Protein AF-A0A833G3A1-F1 (afdb_monomer_lite)

Foldseek 3Di:
DDDDDDDDDDDDDDDDDDDDDDDDDDDPDPPPPPPVPPAAEAEEQEFAQAQVQDPRVQGHDPRVVVLVVVLCCQPPPDPDHHDNVRHAYADPPDDGPYHQALVVVLVVLVVLLVPDAANYHYYYHHHHDKDWAQDPDQVPPPVRIWIWGDGSHWHDDDDSVPDTPRTHTPVNVVVSVVSNVVNCNNCVVVVHRPVVVVVVVVVVVVVVVVVVPPDDD

Secondary structure (DSSP, 8-state):
--------------------------------------PPEEEEEEE----TTS-GGG--SSHHHHHHHHHHHHHHT-SSPPPGGGEEEEESSSS-SS---HHHHHHHHHHHHHH--TT-EEEEEEES-EEEEE-SSTTS-TTSEEEEE--TTPPP---GGG--TT-EEHHHHHHHHHHHHS-HHHHHHTT--HHHHHHHHHHHHHHHHHHHT----

Sequence (217 aa):
MHHHITRRGLLVGTAALGAGSLGLGVLPGFAQSGAASDRTNHALLVAVTAYPNLPPKASLVGPNNDAALVREFLLNNAPVRFEPENVSVLADGIDSNGAPTRGSIRSALDGLAGKVKAGDFVYLQFSGHGTQQPAIDPSIEPDGLDEVFLPSDTGMWQDRSKGIPNALVDKEIRDHLQAIRDNPRRMRALGFHVAAHRVAAYAISGVIAGLGGVLLV

Structure (mmCIF, N/CA/C/O backbone):
data_AF-A0A833G3A1-F1
#
_entry.id   AF-A0A833G3A1-F1
#
loop_
_atom_site.group_PDB
_atom_site.id
_atom_site.type_symbol
_atom_site.label_atom_id
_atom_site.label_alt_id
_atom_site.label_comp_id
_atom_site.label_asym_id
_atom_site.label_entity_id
_atom_site.label_seq_id
_atom_site.pdbx_PDB_ins_code
_atom_site.Cartn_x
_atom_site.Cartn_y
_atom_site.Cartn_z
_atom_site.occupancy
_atom_site.B_iso_or_equiv
_atom_site.auth_seq_id
_atom_site.auth_comp_id
_atom_site.auth_asym_id
_atom_site.auth_atom_id
_atom_site.pdbx_PDB_model_num
ATOM 1 N N . MET A 1 1 ? -13.947 36.948 29.647 1.00 40.94 1 MET A N 1
ATOM 2 C CA . MET A 1 1 ? -15.314 36.551 29.250 1.00 40.94 1 MET A CA 1
ATOM 3 C C . MET A 1 1 ? -15.242 35.138 28.687 1.00 40.94 1 MET A C 1
ATOM 5 O O . MET A 1 1 ? -14.769 34.965 27.576 1.00 40.94 1 MET A O 1
ATOM 9 N N . HIS A 1 2 ? -15.574 34.134 29.501 1.00 37.75 2 HIS A N 1
ATOM 10 C CA . HIS A 1 2 ? -15.555 32.715 29.127 1.00 37.75 2 HIS A CA 1
ATOM 11 C C . HIS A 1 2 ? -16.996 32.273 28.852 1.00 37.75 2 HIS A C 1
ATOM 13 O O . HIS A 1 2 ? -17.815 32.280 29.768 1.00 37.75 2 HIS A O 1
ATOM 19 N N . HIS A 1 3 ? -17.311 31.903 27.610 1.00 40.94 3 HIS A N 1
ATOM 20 C CA . HIS A 1 3 ? -18.598 31.298 27.270 1.00 40.94 3 HIS A CA 1
ATOM 21 C C . HIS A 1 3 ? -18.447 29.778 27.204 1.00 40.94 3 HIS A C 1
ATOM 23 O O . HIS A 1 3 ? -17.913 29.235 26.241 1.00 40.94 3 HIS A O 1
ATOM 29 N N . HIS A 1 4 ? -18.945 29.090 28.231 1.00 41.44 4 HIS A N 1
ATOM 30 C CA . HIS A 1 4 ? -19.240 27.663 28.153 1.00 41.44 4 HIS A CA 1
ATOM 31 C C . HIS A 1 4 ? -20.560 27.475 27.398 1.00 41.44 4 HIS A C 1
ATOM 33 O O . HIS A 1 4 ? -21.610 27.928 27.852 1.00 41.44 4 HIS A O 1
ATOM 39 N N . ILE A 1 5 ? -20.511 26.813 26.240 1.00 47.25 5 ILE A N 1
ATOM 40 C CA . ILE A 1 5 ? -21.701 26.399 25.488 1.00 47.25 5 ILE A CA 1
ATOM 41 C C . ILE A 1 5 ? -22.004 24.944 25.855 1.00 47.25 5 ILE A C 1
ATOM 43 O O . ILE A 1 5 ? -21.348 24.019 25.383 1.00 47.25 5 ILE A O 1
ATOM 47 N N . THR A 1 6 ? -23.016 24.739 26.694 1.00 48.44 6 THR A N 1
ATOM 48 C CA . THR A 1 6 ? -23.539 23.412 27.045 1.00 48.44 6 THR A CA 1
ATOM 49 C C . THR A 1 6 ? -24.615 23.019 26.032 1.00 48.44 6 THR A C 1
ATOM 51 O O . THR A 1 6 ? -25.692 23.612 26.016 1.00 48.44 6 THR A O 1
ATOM 54 N N . ARG A 1 7 ? -24.367 22.014 25.182 1.00 44.28 7 ARG A N 1
ATOM 55 C CA . ARG A 1 7 ? -25.416 21.442 24.318 1.00 44.28 7 ARG A CA 1
ATOM 56 C C . ARG A 1 7 ? -26.219 20.398 25.100 1.00 44.28 7 ARG A C 1
ATOM 58 O O . ARG A 1 7 ? -25.703 19.331 25.414 1.00 44.28 7 ARG A O 1
ATOM 65 N N . ARG A 1 8 ? -27.490 20.693 25.388 1.00 49.28 8 ARG A N 1
ATOM 66 C CA . ARG A 1 8 ? -28.506 19.707 25.797 1.00 49.28 8 ARG A CA 1
ATOM 67 C C . ARG A 1 8 ? -29.402 19.418 24.593 1.00 49.28 8 ARG A C 1
ATOM 69 O O . ARG A 1 8 ? -30.123 20.304 24.151 1.00 49.28 8 ARG A O 1
ATOM 76 N N . GLY A 1 9 ? -29.340 18.200 24.062 1.00 35.78 9 GLY A N 1
ATOM 77 C CA . GLY A 1 9 ? -30.310 17.699 23.089 1.00 35.78 9 GLY A CA 1
ATOM 78 C C . GLY A 1 9 ? -31.408 16.927 23.814 1.00 35.78 9 GLY A C 1
ATOM 79 O O . GLY A 1 9 ? -31.130 15.886 24.400 1.00 35.78 9 GLY A O 1
ATOM 80 N N . LEU A 1 10 ? -32.632 17.453 23.799 1.00 36.97 10 LEU A N 1
ATOM 81 C CA . LEU A 1 10 ? -33.852 16.750 24.195 1.00 36.97 10 LEU A CA 1
ATOM 82 C C . LEU A 1 10 ? -34.438 16.099 22.936 1.00 36.97 10 LEU A C 1
ATOM 84 O O . LEU A 1 10 ? -34.728 16.802 21.971 1.00 36.97 10 LEU A O 1
ATOM 88 N N . LEU A 1 11 ? -34.614 14.780 22.946 1.00 30.30 11 LEU A N 1
ATOM 89 C CA . LEU A 1 11 ? -35.293 14.039 21.883 1.00 30.30 11 LEU A CA 1
ATOM 90 C C . LEU A 1 11 ? -36.619 13.521 22.448 1.00 30.30 11 LEU A C 1
ATOM 92 O O . LEU A 1 11 ? -36.641 12.616 23.278 1.00 30.30 11 LEU A O 1
ATOM 96 N N . VAL A 1 12 ? -37.721 14.146 22.029 1.00 39.34 12 VAL A N 1
ATOM 97 C CA . VAL A 1 12 ? -39.087 13.671 22.274 1.00 39.34 12 VAL A CA 1
ATOM 98 C C . VAL A 1 12 ? -39.501 12.873 21.044 1.00 39.34 12 VAL A C 1
ATOM 100 O O . VAL A 1 12 ? -39.663 13.440 19.967 1.00 39.34 12 VAL A O 1
ATOM 103 N N . GLY A 1 13 ? -39.639 11.558 21.197 1.00 34.75 13 GLY A N 1
ATOM 104 C CA . GLY A 1 13 ? -40.232 10.680 20.193 1.00 34.75 13 GLY A CA 1
ATOM 105 C C . GLY A 1 13 ? -41.554 10.136 20.717 1.00 34.75 13 GLY A C 1
ATOM 106 O O . GLY A 1 13 ? -41.565 9.309 21.625 1.00 34.75 13 GLY A O 1
ATOM 107 N N . THR A 1 14 ? -42.669 10.612 20.173 1.00 41.28 14 THR A N 1
ATOM 108 C CA . THR A 1 14 ? -44.000 10.045 20.400 1.00 41.28 14 THR A CA 1
ATOM 109 C C . THR A 1 14 ? -44.157 8.773 19.568 1.00 41.28 14 THR A C 1
ATOM 111 O O . THR A 1 14 ? -44.206 8.829 18.343 1.00 41.28 14 THR A O 1
ATOM 114 N N . ALA A 1 15 ? -44.257 7.617 20.225 1.00 36.75 15 ALA A N 1
ATOM 115 C CA . ALA A 1 15 ? -44.707 6.385 19.583 1.00 36.75 15 ALA A CA 1
ATOM 116 C C . ALA A 1 15 ? -46.222 6.244 19.787 1.00 36.75 15 ALA A C 1
ATOM 118 O O . ALA A 1 15 ? -46.709 6.184 20.917 1.00 36.75 15 ALA A O 1
ATOM 119 N N . ALA A 1 16 ? -46.965 6.233 18.682 1.00 34.28 16 ALA A N 1
ATOM 120 C CA . ALA A 1 16 ? -48.397 5.980 18.663 1.00 34.28 16 ALA A CA 1
ATOM 121 C C . ALA A 1 16 ? -48.685 4.535 19.111 1.00 34.28 16 ALA A C 1
ATOM 123 O O . ALA A 1 16 ? -48.159 3.582 18.537 1.00 34.28 16 ALA A O 1
ATOM 124 N N . LEU A 1 17 ? -49.524 4.376 20.136 1.00 37.66 17 LEU A N 1
ATOM 125 C CA . LEU A 1 17 ? -50.032 3.085 20.594 1.00 37.66 17 LEU A CA 1
ATOM 126 C C . LEU A 1 17 ? -51.173 2.632 19.671 1.00 37.66 17 LEU A C 1
ATOM 128 O O . LEU A 1 17 ? -52.284 3.153 19.747 1.00 37.66 17 LEU A O 1
ATOM 132 N N . GLY A 1 18 ? -50.898 1.655 18.808 1.00 35.34 18 GLY A N 1
ATOM 133 C CA . GLY A 1 18 ? -51.927 0.852 18.148 1.00 35.34 18 GLY A CA 1
ATOM 134 C C . GLY A 1 18 ? -52.387 -0.265 19.084 1.00 35.34 18 GLY A C 1
ATOM 135 O O . GLY A 1 18 ? -51.599 -1.132 19.452 1.00 35.34 18 GLY A O 1
ATOM 136 N N . ALA A 1 19 ? -53.652 -0.223 19.497 1.00 44.34 19 ALA A N 1
ATOM 137 C CA . ALA A 1 19 ? -54.293 -1.255 20.304 1.00 44.34 19 ALA A CA 1
ATOM 138 C C . ALA A 1 19 ? -54.614 -2.499 19.453 1.00 44.34 19 ALA A C 1
ATOM 140 O O . ALA A 1 19 ? -55.204 -2.375 18.382 1.00 44.34 19 ALA A O 1
ATOM 141 N N . GLY A 1 20 ? -54.270 -3.694 19.947 1.00 33.94 20 GLY A N 1
ATOM 142 C CA . GLY A 1 20 ? -54.604 -4.958 19.283 1.00 33.94 20 GLY A CA 1
ATOM 143 C C . GLY A 1 20 ? -54.114 -6.209 20.021 1.00 33.94 20 GLY A C 1
ATOM 144 O O . GLY A 1 20 ? -53.071 -6.750 19.689 1.00 33.94 20 GLY A O 1
ATOM 145 N N . SER A 1 21 ? -54.895 -6.643 21.017 1.00 36.12 21 SER A N 1
ATOM 146 C CA . SER A 1 21 ? -55.073 -8.024 21.524 1.00 36.1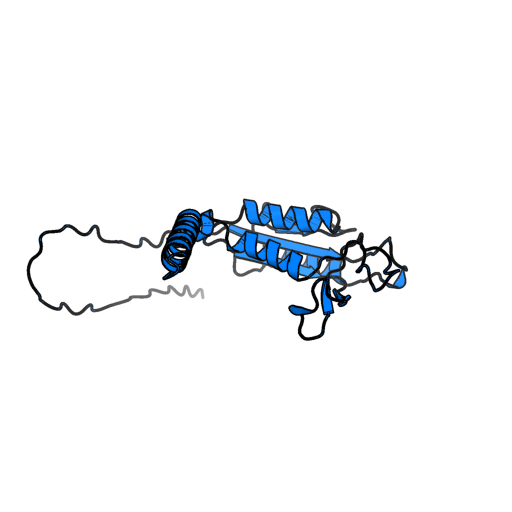2 21 SER A CA 1
ATOM 147 C C . SER A 1 21 ? -53.864 -8.924 21.875 1.00 36.12 21 SER A C 1
ATOM 149 O O . SER A 1 21 ? -53.266 -9.568 21.023 1.00 36.12 21 SER A O 1
ATOM 151 N N . LEU A 1 22 ? -53.662 -9.073 23.194 1.00 41.47 22 LEU A N 1
ATOM 152 C CA . LEU A 1 22 ? -53.513 -10.319 23.976 1.00 41.47 22 LEU A CA 1
ATOM 153 C C . LEU A 1 22 ? -52.708 -11.493 23.373 1.00 41.47 22 LEU A C 1
ATOM 155 O O . LEU A 1 22 ? -53.263 -12.426 22.801 1.00 41.47 22 LEU A O 1
ATOM 159 N N . GLY A 1 23 ? -51.414 -11.521 23.696 1.00 35.12 23 GLY A N 1
ATOM 160 C CA . GLY A 1 23 ? -50.587 -12.726 23.732 1.00 35.12 23 GLY A CA 1
ATOM 161 C C . GLY A 1 23 ? -49.514 -12.571 24.809 1.00 35.12 23 GLY A C 1
ATOM 162 O O . GLY A 1 23 ? -48.623 -11.737 24.680 1.00 35.12 23 GLY A O 1
ATOM 163 N N . LEU A 1 24 ? -49.632 -13.328 25.904 1.00 44.84 24 LEU A N 1
ATOM 164 C CA . LEU A 1 24 ? -48.653 -13.383 26.991 1.00 44.84 24 LEU A CA 1
ATOM 165 C C . LEU A 1 24 ? -47.336 -13.974 26.455 1.00 44.84 24 LEU A C 1
ATOM 167 O O . LEU A 1 24 ? -47.196 -15.184 26.307 1.00 44.84 24 LEU A O 1
ATOM 171 N N . GLY A 1 25 ? -46.368 -13.114 26.167 1.00 35.03 25 GLY A N 1
ATOM 172 C CA . GLY A 1 25 ? -44.999 -13.493 25.849 1.00 35.03 25 GLY A CA 1
ATOM 173 C C . GLY A 1 25 ? -44.098 -12.320 26.186 1.00 35.03 25 GLY A C 1
ATOM 174 O O . GLY A 1 25 ? -44.113 -11.306 25.497 1.00 35.03 25 GLY A O 1
ATOM 175 N N . VAL A 1 26 ? -43.364 -12.429 27.290 1.00 40.19 26 VAL A N 1
ATOM 176 C CA . VAL A 1 26 ? -42.358 -11.450 27.707 1.00 40.19 26 VAL A CA 1
ATOM 177 C C . VAL A 1 26 ? -41.295 -11.380 26.611 1.00 40.19 26 VAL A C 1
ATOM 179 O O . VAL A 1 26 ? -40.415 -12.232 26.537 1.00 40.19 26 VAL A O 1
ATOM 182 N N . LEU A 1 27 ? -41.392 -10.384 25.731 1.00 38.34 27 LEU A N 1
ATOM 183 C CA . LEU A 1 27 ? -40.290 -10.003 24.858 1.00 38.34 27 LEU A CA 1
ATOM 184 C C . LEU A 1 27 ? -39.284 -9.250 25.738 1.00 38.34 27 LEU A C 1
ATOM 186 O O . LEU A 1 27 ? -39.641 -8.193 26.268 1.00 38.34 27 LEU A O 1
ATOM 190 N N . PRO A 1 28 ? -38.053 -9.754 25.945 1.00 42.09 28 PRO A N 1
ATOM 191 C CA . PRO A 1 28 ? -37.031 -8.947 26.584 1.00 42.09 28 PRO A CA 1
ATOM 192 C C . PRO A 1 28 ? -36.804 -7.734 25.684 1.00 42.09 28 PRO A C 1
ATOM 194 O O . PRO A 1 28 ? -36.484 -7.865 24.501 1.00 42.09 28 PRO A O 1
ATOM 197 N N . GLY A 1 29 ? -37.045 -6.547 26.236 1.00 36.47 29 GLY A N 1
ATOM 198 C CA . GLY A 1 29 ? -36.779 -5.297 25.550 1.00 36.47 29 GLY A CA 1
ATOM 199 C C . GLY A 1 29 ? -35.326 -5.279 25.100 1.00 36.47 29 GLY A C 1
ATOM 200 O O . GLY A 1 29 ? -34.415 -5.339 25.926 1.00 36.47 29 GLY A O 1
ATOM 201 N N . PHE A 1 30 ? -35.109 -5.169 23.791 1.00 42.53 30 PHE A N 1
ATOM 202 C CA . PHE A 1 30 ? -33.833 -4.730 23.246 1.00 42.53 30 PHE A CA 1
ATOM 203 C C . PHE A 1 30 ? -33.660 -3.256 23.615 1.00 42.53 30 PHE A C 1
ATOM 205 O O . PHE A 1 30 ? -33.845 -2.354 22.801 1.00 42.53 30 PHE A O 1
ATOM 212 N N . ALA A 1 31 ? -33.314 -3.006 24.875 1.00 40.66 31 ALA A N 1
ATOM 213 C CA . ALA A 1 31 ? -32.567 -1.821 25.221 1.00 40.66 31 ALA A CA 1
ATOM 214 C C . ALA A 1 31 ? -31.235 -1.946 24.474 1.00 40.66 31 ALA A C 1
ATOM 216 O O . ALA A 1 31 ? -30.313 -2.612 24.938 1.00 40.66 31 ALA A O 1
ATOM 217 N N . GLN A 1 32 ? -31.143 -1.345 23.284 1.00 42.69 32 GLN A N 1
ATOM 218 C CA . GLN A 1 32 ? -29.850 -0.952 22.739 1.00 42.69 32 GLN A CA 1
ATOM 219 C C . GLN A 1 32 ? -29.318 0.132 23.670 1.00 42.69 32 GLN A C 1
ATOM 221 O O . GLN A 1 32 ? -29.497 1.330 23.459 1.00 42.69 32 GLN A O 1
ATOM 226 N N . SER A 1 33 ? -28.693 -0.310 24.757 1.00 41.25 33 SER A N 1
ATOM 227 C CA . SER A 1 33 ? -27.652 0.465 25.391 1.00 41.25 33 SER A CA 1
ATOM 228 C C . SER A 1 33 ? -26.658 0.794 24.282 1.00 41.25 33 SER A C 1
ATOM 230 O O . SER A 1 33 ? -26.033 -0.092 23.701 1.00 41.25 33 SER A O 1
ATOM 232 N N . GLY A 1 34 ? -26.562 2.077 23.936 1.00 44.22 34 GLY A N 1
ATOM 233 C CA . GLY A 1 34 ? -25.447 2.606 23.168 1.00 44.22 34 GLY A CA 1
ATOM 234 C C . GLY A 1 34 ? -24.185 2.420 23.996 1.00 44.22 34 GLY A C 1
ATOM 235 O O . GLY A 1 34 ? -23.719 3.354 24.642 1.00 44.22 34 GLY A O 1
ATOM 236 N N . ALA A 1 35 ? -23.670 1.192 24.034 1.00 42.34 35 ALA A N 1
ATOM 237 C CA . ALA A 1 35 ? -22.308 0.940 24.434 1.00 42.34 35 ALA A CA 1
ATOM 238 C C . ALA A 1 35 ? -21.463 1.775 23.478 1.00 42.34 35 ALA A C 1
ATOM 240 O O . ALA A 1 35 ? -21.554 1.612 22.259 1.00 42.34 35 ALA A O 1
ATOM 241 N N . ALA A 1 36 ? -20.703 2.722 24.024 1.00 48.28 36 ALA A N 1
ATOM 242 C CA . ALA A 1 36 ? -19.619 3.330 23.283 1.00 48.28 36 ALA A CA 1
ATOM 243 C C . ALA A 1 36 ? -18.793 2.168 22.723 1.00 48.28 36 ALA A C 1
ATOM 245 O O . ALA A 1 36 ? -18.197 1.408 23.482 1.00 48.28 36 ALA A O 1
ATOM 246 N N . SER A 1 37 ? -18.891 1.959 21.409 1.00 56.41 37 SER A N 1
ATOM 247 C CA . SER A 1 37 ? -18.155 0.915 20.714 1.00 56.41 37 SER A CA 1
ATOM 248 C C . SER A 1 37 ? -16.690 1.095 21.079 1.00 56.41 37 SER A C 1
ATOM 250 O O . SER A 1 37 ? -16.144 2.169 20.822 1.00 56.41 37 SER A O 1
ATOM 252 N N . ASP A 1 38 ? -16.076 0.063 21.658 1.00 70.81 38 ASP A N 1
ATOM 253 C CA . ASP A 1 38 ? -14.630 -0.056 21.865 1.00 70.81 38 ASP A CA 1
ATOM 254 C C . ASP A 1 38 ? -13.955 -0.231 20.493 1.00 70.81 38 ASP A C 1
ATOM 256 O O . ASP A 1 38 ? -13.480 -1.296 20.110 1.00 70.81 38 ASP A O 1
ATOM 260 N N . ARG A 1 39 ? -14.101 0.809 19.669 1.00 84.06 39 ARG A N 1
ATOM 261 C CA . ARG A 1 39 ? -13.661 0.900 18.284 1.00 84.06 39 ARG A CA 1
ATOM 262 C C . ARG A 1 39 ? -12.161 1.122 18.315 1.00 84.06 39 ARG A C 1
ATOM 264 O O . ARG A 1 39 ? -11.703 2.172 18.765 1.00 84.06 39 ARG A O 1
ATOM 271 N N . THR A 1 40 ? -11.416 0.169 17.775 1.00 93.56 40 THR A N 1
ATOM 272 C CA . THR A 1 40 ? -9.989 0.339 17.525 1.00 93.56 40 THR A CA 1
ATOM 273 C C . THR A 1 40 ? -9.802 0.879 16.111 1.00 93.56 40 THR A C 1
ATOM 275 O O . THR A 1 40 ? -10.421 0.404 15.158 1.00 93.56 40 THR A O 1
ATOM 278 N N . ASN A 1 41 ? -8.975 1.913 15.962 1.00 95.88 41 ASN A N 1
ATOM 279 C CA . ASN A 1 41 ? -8.635 2.463 14.653 1.00 95.88 41 ASN A CA 1
ATOM 280 C C . ASN A 1 41 ? -7.227 1.980 14.282 1.00 95.88 41 ASN A C 1
ATOM 282 O O . ASN A 1 41 ? -6.275 2.219 15.023 1.00 95.88 41 ASN A O 1
ATOM 286 N N . HIS A 1 42 ? -7.111 1.286 13.154 1.00 97.31 42 HIS A N 1
ATOM 287 C CA . HIS A 1 42 ? -5.870 0.718 12.635 1.00 97.31 42 HIS A CA 1
ATOM 288 C C . HIS A 1 42 ? -5.447 1.432 11.359 1.00 97.31 42 HIS A C 1
ATOM 290 O O . HIS A 1 42 ? -6.293 1.783 10.536 1.00 97.31 42 HIS A O 1
ATOM 296 N N . ALA A 1 43 ? -4.145 1.597 11.154 1.00 98.25 43 ALA A N 1
ATOM 297 C CA . ALA A 1 43 ? -3.609 2.112 9.908 1.00 98.25 43 ALA A CA 1
ATOM 298 C C . ALA A 1 43 ? -2.424 1.286 9.405 1.00 98.25 43 ALA A C 1
ATOM 300 O O . ALA A 1 43 ? -1.591 0.835 10.191 1.00 98.25 43 ALA A O 1
ATOM 301 N N . LEU A 1 44 ? -2.343 1.126 8.086 1.00 98.69 44 LEU A N 1
ATOM 302 C CA . LEU A 1 44 ? -1.157 0.641 7.385 1.00 98.69 44 LEU A CA 1
ATOM 303 C C . LEU A 1 44 ? -0.778 1.661 6.313 1.00 98.69 44 LEU A C 1
ATOM 305 O O . LEU A 1 44 ? -1.554 1.913 5.391 1.00 98.69 44 LEU A O 1
ATOM 309 N N . LEU A 1 45 ? 0.410 2.241 6.451 1.00 98.81 45 LEU A N 1
ATOM 310 C CA . LEU A 1 45 ? 0.983 3.190 5.505 1.00 98.81 45 LEU A CA 1
ATOM 311 C C . LEU A 1 45 ? 2.150 2.508 4.793 1.00 98.81 45 LEU A C 1
ATOM 313 O O . LEU A 1 45 ? 3.088 2.054 5.440 1.00 98.81 45 LEU A O 1
ATOM 317 N N . VAL A 1 46 ? 2.097 2.420 3.472 1.00 98.81 46 VAL A N 1
ATOM 318 C CA . VAL A 1 46 ? 3.145 1.825 2.640 1.00 98.81 46 VAL A CA 1
ATOM 319 C C . VAL A 1 46 ? 3.750 2.929 1.787 1.00 98.81 46 VAL A C 1
ATOM 321 O O . VAL A 1 46 ? 3.039 3.549 1.000 1.00 98.81 46 VAL A O 1
ATOM 324 N N . ALA A 1 47 ? 5.050 3.171 1.934 1.00 98.75 47 ALA A N 1
ATOM 325 C CA . ALA A 1 47 ? 5.791 4.167 1.172 1.00 98.75 47 ALA A CA 1
ATOM 326 C C . ALA A 1 47 ? 7.001 3.535 0.483 1.00 98.75 47 ALA A C 1
ATOM 328 O O . ALA A 1 47 ? 7.951 3.107 1.135 1.00 98.75 47 ALA A O 1
ATOM 329 N N . VAL A 1 48 ? 6.980 3.506 -0.850 1.00 98.75 48 VAL A N 1
ATOM 330 C CA . VAL A 1 48 ? 8.047 2.932 -1.677 1.00 98.75 48 VAL A CA 1
ATOM 331 C C . VAL A 1 48 ? 8.790 4.044 -2.413 1.00 98.75 48 VAL A C 1
ATOM 333 O O . VAL A 1 48 ? 8.384 4.496 -3.486 1.00 98.75 48 VAL A O 1
ATOM 336 N N . THR A 1 49 ? 9.901 4.483 -1.824 1.00 98.31 49 THR A N 1
ATOM 337 C CA . THR A 1 49 ? 10.745 5.563 -2.362 1.00 98.31 49 THR A CA 1
ATOM 338 C C . THR A 1 49 ? 11.831 5.031 -3.302 1.00 98.31 49 THR A C 1
ATOM 340 O O . THR A 1 49 ? 12.057 5.601 -4.367 1.00 98.31 49 THR A O 1
ATOM 343 N N . ALA A 1 50 ? 12.490 3.927 -2.943 1.00 97.62 50 ALA A N 1
ATOM 344 C CA . ALA A 1 50 ? 13.598 3.356 -3.705 1.00 97.62 50 ALA A CA 1
ATOM 345 C C . ALA A 1 50 ? 13.248 1.977 -4.279 1.00 97.62 50 ALA A C 1
ATOM 347 O O . ALA A 1 50 ? 12.562 1.182 -3.639 1.00 97.62 50 ALA A O 1
ATOM 348 N N . TYR A 1 51 ? 13.779 1.695 -5.471 1.00 98.00 51 TYR A N 1
ATOM 349 C CA . TYR A 1 51 ? 13.584 0.435 -6.192 1.00 98.00 51 TYR A CA 1
ATOM 350 C C . TYR A 1 51 ? 14.951 -0.162 -6.553 1.00 98.00 51 TYR A C 1
ATOM 352 O O . TYR A 1 51 ? 15.419 0.028 -7.676 1.00 98.00 51 TYR A O 1
ATOM 360 N N . PRO A 1 52 ? 15.636 -0.843 -5.615 1.00 96.81 52 PRO A N 1
ATOM 361 C CA . PRO A 1 52 ? 17.011 -1.320 -5.805 1.00 96.81 52 PRO A CA 1
ATOM 362 C C . PRO A 1 52 ? 17.194 -2.269 -6.998 1.00 96.81 52 PRO A C 1
ATOM 364 O O . PRO A 1 52 ? 18.283 -2.341 -7.561 1.00 96.81 52 PRO A O 1
ATOM 367 N N . ASN A 1 53 ? 16.137 -2.976 -7.403 1.00 97.12 53 ASN A N 1
ATOM 368 C CA . ASN A 1 53 ? 16.157 -3.911 -8.530 1.00 97.12 53 ASN A CA 1
ATOM 369 C C . ASN A 1 53 ? 15.837 -3.247 -9.883 1.00 97.12 53 ASN A C 1
ATOM 371 O O . ASN A 1 53 ? 15.829 -3.930 -10.908 1.00 97.12 53 ASN A O 1
ATOM 375 N N . LEU A 1 54 ? 15.550 -1.942 -9.900 1.00 96.44 54 LEU A N 1
ATOM 376 C CA . LEU A 1 54 ? 15.212 -1.160 -11.089 1.00 96.44 54 LEU A CA 1
ATOM 377 C C . LEU A 1 54 ? 16.288 -0.083 -11.348 1.00 96.44 54 LEU A C 1
ATOM 379 O O . LEU A 1 54 ? 17.090 0.227 -10.466 1.00 96.44 54 LEU A O 1
ATOM 383 N N . PRO A 1 55 ? 16.337 0.522 -12.552 1.00 96.12 55 PRO A N 1
ATOM 384 C CA . PRO A 1 55 ? 17.242 1.627 -12.832 1.00 96.12 55 PRO A CA 1
ATOM 385 C C . PRO A 1 55 ? 17.083 2.761 -11.808 1.00 96.12 55 PRO A C 1
ATOM 387 O O . PRO A 1 55 ? 15.947 3.088 -11.468 1.00 96.12 55 PRO A O 1
ATOM 390 N N . PRO A 1 56 ? 18.165 3.456 -11.404 1.00 94.38 56 PRO A N 1
ATOM 391 C CA . PRO A 1 56 ? 18.108 4.489 -10.359 1.00 94.38 56 PRO A CA 1
ATOM 392 C C . PRO A 1 56 ? 17.070 5.597 -10.593 1.00 94.38 56 PRO A C 1
ATOM 394 O O . PRO A 1 56 ? 16.533 6.161 -9.646 1.00 94.38 56 PRO A O 1
ATOM 397 N N . LYS A 1 57 ? 16.744 5.880 -11.861 1.00 96.38 57 LYS A N 1
ATOM 398 C CA . LYS A 1 57 ? 15.699 6.835 -12.265 1.00 96.38 57 LYS A CA 1
ATOM 399 C C . LYS A 1 57 ? 14.270 6.427 -11.876 1.00 96.38 57 LYS A C 1
ATOM 401 O O . LYS A 1 57 ? 13.365 7.235 -12.031 1.00 96.38 57 LYS A O 1
ATOM 406 N N . ALA A 1 58 ? 14.053 5.179 -11.461 1.00 96.00 58 ALA A N 1
ATOM 407 C CA . ALA A 1 58 ? 12.759 4.699 -10.992 1.00 96.00 58 ALA A CA 1
ATOM 408 C C . ALA A 1 58 ? 12.446 5.181 -9.567 1.00 96.00 58 ALA A C 1
ATOM 410 O O . ALA A 1 58 ? 11.282 5.181 -9.180 1.00 96.00 58 ALA A O 1
ATOM 411 N N . SER A 1 59 ? 13.448 5.602 -8.791 1.00 97.12 59 SER A N 1
ATOM 412 C CA . SER A 1 59 ? 13.234 6.117 -7.438 1.00 97.12 59 SER A CA 1
ATOM 413 C C . SER A 1 59 ? 12.383 7.389 -7.434 1.00 97.12 59 SER A C 1
ATOM 415 O O . SER A 1 59 ? 12.475 8.235 -8.324 1.00 97.12 59 SER A O 1
ATOM 417 N N . LEU A 1 60 ? 11.566 7.522 -6.396 1.00 97.50 60 LEU A N 1
ATOM 418 C CA . LEU A 1 60 ? 10.700 8.665 -6.133 1.00 97.50 60 LEU A CA 1
ATOM 419 C C . LEU A 1 60 ? 11.266 9.499 -4.979 1.00 97.50 60 LEU A C 1
ATOM 421 O O . LEU A 1 60 ? 12.175 9.071 -4.278 1.00 97.50 60 LEU A O 1
ATOM 425 N N . VAL A 1 61 ? 10.721 10.699 -4.776 1.00 96.38 61 VAL A N 1
ATOM 426 C CA . VAL A 1 61 ? 11.098 11.587 -3.653 1.00 96.38 61 VAL A CA 1
ATOM 427 C C . VAL A 1 61 ? 9.959 11.728 -2.633 1.00 96.38 61 VAL A C 1
ATOM 429 O O . VAL A 1 61 ? 10.204 11.915 -1.447 1.00 96.38 61 VAL A O 1
ATOM 432 N N . GLY A 1 62 ? 8.707 11.635 -3.089 1.00 97.56 62 GLY A N 1
ATOM 433 C CA . GLY A 1 62 ? 7.503 11.908 -2.294 1.00 97.56 62 GLY A CA 1
ATOM 434 C C . GLY A 1 62 ? 7.096 10.857 -1.250 1.00 97.56 62 GLY A C 1
ATOM 435 O O . GLY A 1 62 ? 6.763 11.268 -0.142 1.00 97.56 62 GLY A O 1
ATOM 436 N N . PRO A 1 63 ? 7.145 9.536 -1.523 1.00 98.62 63 PRO A N 1
ATOM 437 C CA . PRO A 1 63 ? 6.421 8.558 -0.704 1.00 98.62 63 PRO A CA 1
ATOM 438 C C . PRO A 1 63 ? 6.733 8.574 0.793 1.00 98.62 63 PRO A C 1
ATOM 440 O O . PRO A 1 63 ? 5.819 8.502 1.613 1.00 98.62 63 PRO A O 1
ATOM 443 N N . ASN A 1 64 ? 8.004 8.725 1.173 1.00 98.50 64 ASN A N 1
ATOM 444 C CA . ASN A 1 64 ? 8.373 8.822 2.587 1.00 98.50 64 ASN A CA 1
ATOM 445 C C . ASN A 1 64 ? 7.810 10.084 3.260 1.00 98.50 64 ASN A C 1
ATOM 447 O O . ASN A 1 64 ? 7.394 10.018 4.415 1.00 98.50 64 ASN A O 1
ATOM 451 N N . ASN A 1 65 ? 7.768 11.216 2.548 1.00 98.31 65 ASN A N 1
ATOM 452 C CA . ASN A 1 65 ? 7.158 12.444 3.062 1.00 98.31 65 ASN A CA 1
ATOM 453 C C . ASN A 1 65 ? 5.648 12.255 3.250 1.00 98.31 65 ASN A C 1
ATOM 455 O O . ASN A 1 65 ? 5.111 12.651 4.283 1.00 98.31 65 ASN A O 1
ATOM 459 N N . ASP A 1 66 ? 4.978 11.596 2.300 1.00 98.12 66 ASP A N 1
ATOM 460 C CA . ASP A 1 66 ? 3.542 11.312 2.390 1.00 98.12 66 ASP A CA 1
ATOM 461 C C . ASP A 1 66 ? 3.218 10.454 3.619 1.00 98.12 66 ASP A C 1
ATOM 463 O O . ASP A 1 66 ? 2.299 10.774 4.375 1.00 98.12 66 ASP A O 1
ATOM 467 N N . ALA A 1 67 ? 3.982 9.379 3.845 1.00 98.19 67 ALA A N 1
ATOM 468 C CA . ALA A 1 67 ? 3.779 8.498 4.993 1.00 98.19 67 ALA A CA 1
ATOM 469 C C . ALA A 1 67 ? 4.067 9.203 6.324 1.00 98.19 67 ALA A C 1
ATOM 471 O O . ALA A 1 67 ? 3.317 9.017 7.282 1.00 98.19 67 ALA A O 1
ATOM 472 N N . ALA A 1 68 ? 5.110 10.036 6.392 1.00 97.88 68 ALA A N 1
ATOM 473 C CA . ALA A 1 68 ? 5.423 10.807 7.593 1.00 97.88 68 ALA A CA 1
ATOM 474 C C . ALA A 1 68 ? 4.296 11.794 7.945 1.00 97.88 68 ALA A C 1
ATOM 476 O O . ALA A 1 68 ? 3.814 11.792 9.079 1.00 97.88 68 ALA A O 1
ATOM 477 N N . LEU A 1 69 ? 3.826 12.572 6.962 1.00 98.00 69 LEU A N 1
ATOM 478 C CA . LEU A 1 69 ? 2.749 13.549 7.144 1.00 98.00 69 LEU A CA 1
ATOM 479 C C . LEU A 1 69 ? 1.433 12.882 7.547 1.00 98.00 69 LEU A C 1
ATOM 481 O O . LEU A 1 69 ? 0.751 13.344 8.463 1.00 98.00 69 LEU A O 1
ATOM 485 N N . VAL A 1 70 ? 1.073 11.775 6.893 1.00 98.00 70 VAL A N 1
ATOM 486 C CA . VAL A 1 70 ? -0.157 11.051 7.227 1.00 98.00 70 VAL A CA 1
ATOM 487 C C . VAL A 1 70 ? -0.050 10.388 8.593 1.00 98.00 70 VAL A C 1
ATOM 489 O O . VAL A 1 70 ? -0.998 10.476 9.370 1.00 98.00 70 VAL A O 1
ATOM 492 N N . ARG A 1 71 ? 1.093 9.791 8.947 1.00 97.56 71 ARG A N 1
ATOM 493 C CA . ARG A 1 71 ? 1.296 9.242 10.294 1.00 97.56 71 ARG A CA 1
ATOM 494 C C . ARG A 1 71 ? 1.120 10.319 11.358 1.00 97.56 71 ARG A C 1
ATOM 496 O O . ARG A 1 71 ? 0.388 10.105 12.319 1.00 97.56 71 ARG A O 1
ATOM 503 N N . GLU A 1 72 ? 1.755 11.473 11.185 1.00 97.25 72 GLU A N 1
ATOM 504 C CA . GLU A 1 72 ? 1.618 12.594 12.114 1.00 97.25 72 GLU A CA 1
ATOM 505 C C . GLU A 1 72 ? 0.162 13.064 12.223 1.00 97.25 72 GLU A C 1
ATOM 507 O O . GLU A 1 72 ? -0.352 13.259 13.327 1.00 97.25 72 GLU A O 1
ATOM 512 N N . PHE A 1 73 ? -0.532 13.193 11.090 1.00 97.50 73 PHE A N 1
ATOM 513 C CA . PHE A 1 73 ? -1.945 13.550 11.070 1.00 97.50 73 PHE A CA 1
ATOM 514 C C . PHE A 1 73 ? -2.801 12.538 11.842 1.00 97.50 73 PHE A C 1
ATOM 516 O O . PHE A 1 73 ? -3.590 12.943 12.694 1.00 97.50 73 PHE A O 1
ATOM 523 N N . LEU A 1 74 ? -2.625 11.238 11.594 1.00 97.12 74 LEU A N 1
ATOM 524 C CA . LEU A 1 74 ? -3.400 10.177 12.244 1.00 97.12 74 LEU A CA 1
ATOM 525 C C . LEU A 1 74 ? -3.204 10.148 13.764 1.00 97.12 74 LEU A C 1
ATOM 527 O O . LEU A 1 74 ? -4.168 9.918 14.492 1.00 97.12 74 LEU A O 1
ATOM 531 N N . LEU A 1 75 ? -1.983 10.403 14.240 1.00 96.38 75 LEU A N 1
ATOM 532 C CA . LEU A 1 75 ? -1.662 10.354 15.668 1.00 96.38 75 LEU A CA 1
ATOM 533 C C . LEU A 1 75 ? -2.081 11.617 16.427 1.00 96.38 75 LEU A C 1
ATOM 535 O O . LEU A 1 75 ? -2.484 11.519 17.583 1.00 96.38 75 LEU A O 1
ATOM 539 N N . ASN A 1 76 ? -2.000 12.789 15.792 1.00 96.50 76 ASN A N 1
ATOM 540 C CA . ASN A 1 76 ? -2.105 14.064 16.510 1.00 96.50 76 ASN A CA 1
ATOM 541 C C . ASN A 1 76 ? -3.329 14.908 16.135 1.00 96.50 76 ASN A C 1
ATOM 543 O O . ASN A 1 76 ? -3.787 15.706 16.949 1.00 96.50 76 ASN A O 1
ATOM 547 N N . ASN A 1 77 ? -3.846 14.772 14.912 1.00 94.88 77 ASN A N 1
ATOM 548 C CA . ASN A 1 77 ? -4.805 15.726 14.338 1.00 94.88 77 ASN A CA 1
ATOM 549 C C . ASN A 1 77 ? -6.100 15.078 13.833 1.00 94.88 77 ASN A C 1
ATOM 551 O O . ASN A 1 77 ? -7.073 15.782 13.555 1.00 94.88 77 ASN A O 1
ATOM 555 N N . ALA A 1 78 ? -6.129 13.755 13.682 1.00 93.12 78 ALA A N 1
ATOM 556 C CA . ALA A 1 78 ? -7.291 13.069 13.153 1.00 93.12 78 ALA A CA 1
ATOM 557 C C . ALA A 1 78 ? -8.503 13.217 14.094 1.00 93.12 78 ALA A C 1
ATOM 559 O O . ALA A 1 78 ? -8.370 13.129 15.316 1.00 93.12 78 ALA A O 1
ATOM 560 N N . PRO A 1 79 ? -9.722 13.376 13.544 1.00 90.56 79 PRO A N 1
ATOM 561 C CA . PRO A 1 79 ? -10.944 13.480 14.347 1.00 90.56 79 PRO A CA 1
ATOM 562 C C . PRO A 1 79 ? -11.296 12.166 15.064 1.00 90.56 79 PRO A C 1
ATOM 564 O O . PRO A 1 79 ? -12.157 12.143 15.943 1.00 90.56 79 PRO A O 1
ATOM 567 N N . VAL A 1 80 ? -10.648 11.063 14.679 1.00 87.38 80 VAL A N 1
ATOM 568 C CA . VAL A 1 80 ? -10.718 9.766 15.353 1.00 87.38 80 VAL A CA 1
ATOM 569 C C . VAL A 1 80 ? -9.323 9.395 15.848 1.00 87.38 80 VAL A C 1
ATOM 571 O O . VAL A 1 80 ? -8.344 9.570 15.130 1.00 87.38 80 VAL A O 1
ATOM 574 N N . ARG A 1 81 ? -9.232 8.893 17.083 1.00 88.06 81 ARG A N 1
ATOM 575 C CA . ARG A 1 81 ? -7.953 8.595 17.737 1.00 88.06 81 ARG A CA 1
ATOM 576 C C . ARG A 1 81 ? -7.322 7.323 17.175 1.00 88.06 81 ARG A C 1
ATOM 578 O O . ARG A 1 81 ? -7.927 6.260 17.281 1.00 88.06 81 ARG A O 1
ATOM 585 N N . PHE A 1 82 ? -6.106 7.409 16.651 1.00 96.62 82 PHE A N 1
ATOM 586 C CA . PHE A 1 82 ? -5.274 6.240 16.365 1.00 96.62 82 PHE A CA 1
ATOM 587 C C . PHE A 1 82 ? -4.217 6.102 17.456 1.00 96.62 82 PHE A C 1
ATOM 589 O O . PHE A 1 82 ? -3.489 7.053 17.729 1.00 96.62 82 PHE A O 1
ATOM 596 N N . GLU A 1 83 ? -4.127 4.927 18.077 1.00 96.56 83 GLU A N 1
ATOM 597 C CA . GLU A 1 83 ? -3.012 4.646 18.986 1.00 96.56 83 GLU A CA 1
ATOM 598 C C . GLU A 1 83 ? -1.746 4.335 18.167 1.00 96.56 83 GLU A C 1
ATOM 600 O O . GLU A 1 83 ? -1.859 3.641 17.148 1.00 96.56 83 GLU A O 1
ATOM 605 N N . PRO A 1 84 ? -0.553 4.802 18.580 1.00 96.62 84 PRO A N 1
ATOM 606 C CA . PRO A 1 84 ? 0.698 4.576 17.852 1.00 96.62 84 PRO A CA 1
ATOM 607 C C . PRO A 1 84 ? 0.966 3.112 17.486 1.00 96.62 84 PRO A C 1
ATOM 609 O O . PRO A 1 84 ? 1.388 2.822 16.371 1.00 96.62 84 PRO A O 1
ATOM 612 N N . GLU A 1 85 ? 0.664 2.179 18.386 1.00 96.56 85 GLU A N 1
ATOM 613 C CA . GLU A 1 85 ? 0.816 0.734 18.186 1.00 96.56 85 GLU A CA 1
ATOM 614 C C . GLU A 1 85 ? -0.105 0.152 17.102 1.00 96.56 85 GLU A C 1
ATOM 616 O O . GLU A 1 85 ? 0.151 -0.937 16.582 1.00 96.56 85 GLU A O 1
ATOM 621 N N . ASN A 1 86 ? -1.169 0.872 16.742 1.00 97.19 86 ASN A N 1
ATOM 622 C CA . ASN A 1 86 ? -2.121 0.488 15.706 1.00 97.19 86 ASN A CA 1
ATOM 623 C C . ASN A 1 86 ? -1.839 1.167 14.357 1.00 97.19 86 ASN A C 1
ATOM 625 O O . ASN A 1 86 ? -2.564 0.900 13.398 1.00 97.19 86 ASN A O 1
ATOM 629 N N . VAL A 1 87 ? -0.798 2.002 14.259 1.00 97.94 87 VAL A N 1
ATOM 630 C CA . VAL A 1 87 ? -0.350 2.642 13.014 1.00 97.94 87 VAL A CA 1
ATOM 631 C C . VAL A 1 87 ? 0.965 2.010 12.571 1.00 97.94 87 VAL A C 1
ATOM 633 O O . VAL A 1 87 ? 2.028 2.306 13.109 1.00 97.94 87 VAL A O 1
ATOM 636 N N . SER A 1 88 ? 0.891 1.126 11.578 1.00 98.38 88 SER A N 1
ATOM 637 C CA . SER A 1 88 ? 2.063 0.482 10.981 1.00 98.38 88 SER A CA 1
ATOM 638 C C . SER A 1 88 ? 2.528 1.233 9.736 1.00 98.38 88 SER A C 1
ATOM 640 O O . SER A 1 88 ? 1.714 1.571 8.879 1.00 98.38 88 SER A O 1
ATOM 642 N N . VAL A 1 89 ? 3.833 1.456 9.607 1.00 98.75 89 VAL A N 1
ATOM 643 C CA . VAL A 1 89 ? 4.470 2.054 8.430 1.00 98.75 89 VAL A CA 1
ATOM 644 C C . VAL A 1 89 ? 5.447 1.062 7.819 1.00 98.75 89 VAL A C 1
ATOM 646 O O . VAL A 1 89 ? 6.324 0.561 8.511 1.00 98.75 89 VAL A O 1
ATOM 649 N N . LEU A 1 90 ? 5.325 0.796 6.523 1.00 98.88 90 LEU A N 1
ATOM 650 C CA . LEU A 1 90 ? 6.316 0.066 5.743 1.00 98.88 90 LEU A CA 1
ATOM 651 C C . LEU A 1 90 ? 7.020 1.056 4.818 1.00 98.88 90 LEU A C 1
ATOM 653 O O . LEU A 1 90 ? 6.390 1.601 3.913 1.00 98.88 90 LEU A O 1
ATOM 657 N N . ALA A 1 91 ? 8.297 1.317 5.079 1.00 98.62 91 ALA A N 1
ATOM 658 C CA . ALA A 1 91 ? 9.097 2.300 4.356 1.00 98.62 91 ALA A CA 1
ATOM 659 C C . ALA A 1 91 ? 10.592 2.085 4.620 1.00 98.62 91 ALA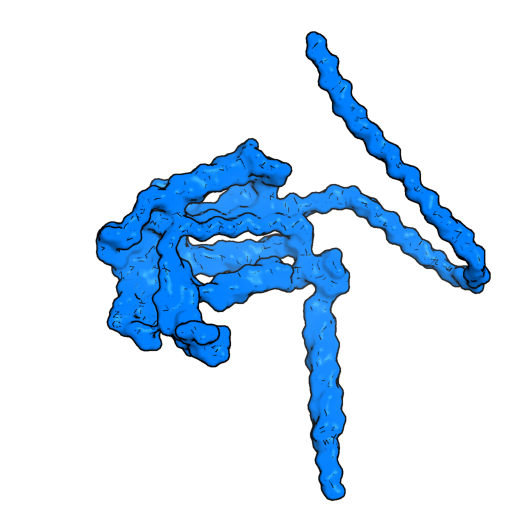 A C 1
ATOM 661 O O . ALA A 1 91 ? 10.979 1.678 5.717 1.00 98.62 91 ALA A O 1
ATOM 662 N N . ASP A 1 92 ? 11.427 2.426 3.640 1.00 97.94 92 ASP A N 1
ATOM 663 C CA . ASP A 1 92 ? 12.885 2.441 3.788 1.00 97.94 92 ASP A CA 1
ATOM 664 C C . ASP A 1 92 ? 13.384 3.866 4.072 1.00 97.94 92 ASP A C 1
ATOM 666 O O . ASP A 1 92 ? 12.898 4.830 3.483 1.00 97.94 92 ASP A O 1
ATOM 670 N N . GLY A 1 93 ? 14.393 4.013 4.937 1.00 95.12 93 GLY A N 1
ATOM 671 C CA . GLY A 1 93 ? 15.071 5.297 5.178 1.00 95.12 93 GLY A CA 1
ATOM 672 C C . GLY A 1 93 ? 14.353 6.276 6.120 1.00 95.12 93 GLY A C 1
ATOM 673 O O . GLY A 1 93 ? 14.785 7.421 6.229 1.00 95.12 93 GLY A O 1
ATOM 674 N N . ILE A 1 94 ? 13.291 5.841 6.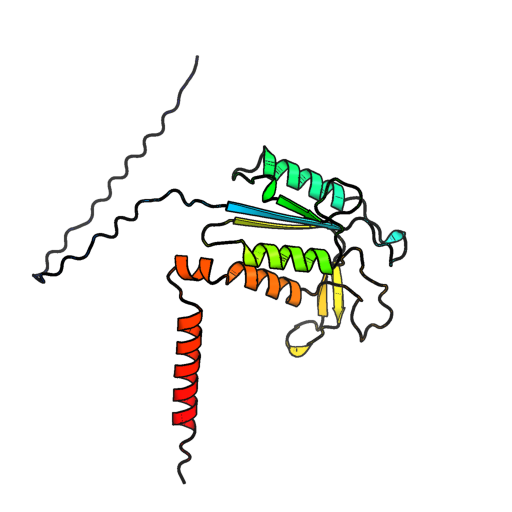804 1.00 95.50 94 ILE A N 1
ATOM 675 C CA . ILE A 1 94 ? 12.609 6.571 7.888 1.00 95.50 94 ILE A CA 1
ATOM 676 C C . ILE A 1 94 ? 12.288 5.615 9.050 1.00 95.50 94 ILE A C 1
ATOM 678 O O . ILE A 1 94 ? 12.460 4.406 8.908 1.00 95.50 94 ILE A O 1
ATOM 682 N N . ASP A 1 95 ? 11.816 6.144 10.184 1.00 94.38 95 ASP A N 1
ATOM 683 C CA . ASP A 1 95 ? 11.276 5.324 11.279 1.00 94.38 95 ASP A CA 1
ATOM 684 C C . ASP A 1 95 ? 10.047 4.537 10.793 1.00 94.38 95 ASP A C 1
ATOM 686 O O . ASP A 1 95 ? 9.041 5.122 10.376 1.00 94.38 95 ASP A O 1
ATOM 690 N N . SER A 1 96 ? 10.156 3.209 10.774 1.00 96.38 96 SER A N 1
ATOM 691 C CA . SER A 1 96 ? 9.168 2.320 10.168 1.00 96.38 96 SER A CA 1
ATOM 692 C C . SER A 1 96 ? 9.152 0.944 10.839 1.00 96.38 96 SER A C 1
ATOM 694 O O . SER A 1 96 ? 10.059 0.553 11.573 1.00 96.38 96 SER A O 1
ATOM 696 N N . ASN A 1 97 ? 8.098 0.180 10.568 1.00 97.75 97 ASN A N 1
ATOM 697 C CA . ASN A 1 97 ? 7.923 -1.196 11.023 1.00 97.75 97 ASN A CA 1
ATOM 698 C C . ASN A 1 97 ? 8.587 -2.227 10.091 1.00 97.75 97 ASN A C 1
ATOM 700 O O . ASN A 1 97 ? 8.518 -3.423 10.375 1.00 97.75 97 ASN A O 1
ATOM 704 N N . GLY A 1 98 ? 9.207 -1.794 8.989 1.00 97.75 98 GLY A N 1
ATOM 705 C CA . GLY A 1 98 ? 9.919 -2.667 8.060 1.00 97.75 98 GLY A CA 1
ATOM 706 C C . GLY A 1 98 ? 9.977 -2.136 6.629 1.00 97.75 98 GLY A C 1
ATOM 707 O O . GLY A 1 98 ? 9.315 -1.160 6.275 1.00 97.75 98 GLY A O 1
ATOM 708 N N . ALA A 1 99 ? 10.754 -2.824 5.792 1.00 98.38 99 ALA A N 1
ATOM 709 C CA . ALA A 1 99 ? 10.878 -2.509 4.372 1.00 98.38 99 ALA A CA 1
ATOM 710 C C . ALA A 1 99 ? 9.559 -2.783 3.616 1.00 98.38 99 ALA A C 1
ATOM 712 O O . ALA A 1 99 ? 8.896 -3.791 3.898 1.00 98.38 99 ALA A O 1
ATOM 713 N N . PRO A 1 100 ? 9.187 -1.958 2.621 1.00 98.56 100 PRO A N 1
ATOM 714 C CA . PRO A 1 100 ? 7.945 -2.079 1.862 1.00 98.56 100 PRO A CA 1
ATOM 715 C C . PRO A 1 100 ? 8.069 -3.089 0.707 1.00 98.56 100 PRO A C 1
ATOM 717 O O . PRO A 1 100 ? 7.765 -2.791 -0.449 1.00 98.56 100 PRO A O 1
ATOM 720 N N . THR A 1 101 ? 8.530 -4.297 1.028 1.00 98.75 101 THR A N 1
ATOM 721 C CA . THR A 1 101 ? 8.597 -5.423 0.088 1.00 98.75 101 THR A CA 1
ATOM 722 C C . THR A 1 101 ? 7.222 -6.057 -0.099 1.00 98.75 101 THR A C 1
ATOM 724 O O . THR A 1 101 ? 6.340 -5.923 0.759 1.00 98.75 101 THR A O 1
ATOM 727 N N . ARG A 1 102 ? 7.034 -6.820 -1.183 1.00 98.56 102 ARG A N 1
ATOM 728 C CA . ARG A 1 102 ? 5.783 -7.553 -1.429 1.00 98.56 102 ARG A CA 1
ATOM 729 C C . ARG A 1 102 ? 5.421 -8.444 -0.242 1.00 98.56 102 ARG A C 1
ATOM 731 O O . ARG A 1 102 ? 4.272 -8.466 0.192 1.00 98.56 102 ARG A O 1
ATOM 738 N N . GLY A 1 103 ? 6.407 -9.156 0.305 1.00 98.62 103 GLY A N 1
ATOM 739 C CA . GLY A 1 103 ? 6.222 -10.041 1.457 1.00 98.62 103 GLY A CA 1
ATOM 740 C C . GLY A 1 103 ? 5.786 -9.304 2.726 1.00 98.62 103 GLY A C 1
ATOM 741 O O . GLY A 1 103 ? 4.853 -9.750 3.400 1.00 98.62 103 GLY A O 1
ATOM 742 N N . SER A 1 104 ? 6.410 -8.161 3.032 1.00 98.69 104 SER A N 1
ATOM 743 C CA . SER A 1 104 ? 6.050 -7.341 4.196 1.00 98.69 104 SER A CA 1
ATOM 744 C C . SER A 1 104 ? 4.642 -6.767 4.075 1.00 98.69 104 SER A C 1
ATOM 746 O O . SER A 1 104 ? 3.875 -6.824 5.035 1.00 98.69 104 SER A O 1
ATOM 748 N N . ILE A 1 105 ? 4.277 -6.260 2.892 1.00 98.75 105 ILE A N 1
ATOM 749 C CA . ILE A 1 105 ? 2.948 -5.688 2.636 1.00 98.75 105 ILE A CA 1
ATOM 750 C C . ILE A 1 105 ? 1.863 -6.750 2.835 1.00 98.75 105 ILE A C 1
ATOM 752 O O . ILE A 1 105 ? 0.911 -6.519 3.581 1.00 98.75 105 ILE A O 1
ATOM 756 N N . ARG A 1 106 ? 2.03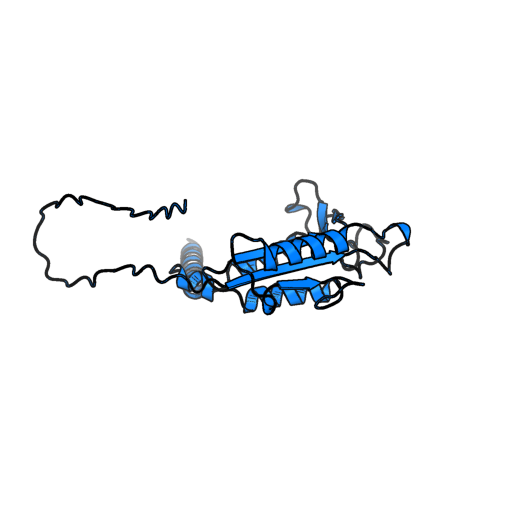3 -7.937 2.237 1.00 98.50 106 ARG A N 1
ATOM 757 C CA . ARG A 1 106 ? 1.098 -9.062 2.409 1.00 98.50 106 ARG A CA 1
ATOM 758 C C . ARG A 1 106 ? 0.963 -9.463 3.874 1.00 98.50 106 ARG A C 1
ATOM 760 O O . ARG A 1 106 ? -0.146 -9.543 4.390 1.00 98.50 106 ARG A O 1
ATOM 767 N N . SER A 1 107 ? 2.089 -9.618 4.569 1.00 98.50 107 SER A N 1
ATOM 768 C CA . SER A 1 107 ? 2.096 -9.987 5.989 1.00 98.50 107 SER A CA 1
ATOM 769 C C . SER A 1 107 ? 1.393 -8.944 6.865 1.00 98.50 107 SER A C 1
ATOM 771 O O . SER A 1 107 ? 0.687 -9.302 7.807 1.00 98.50 107 SER A O 1
ATOM 773 N N . ALA A 1 108 ? 1.549 -7.653 6.560 1.00 98.31 108 ALA A N 1
ATOM 774 C CA . ALA A 1 108 ? 0.868 -6.583 7.282 1.00 98.31 108 ALA A CA 1
ATOM 775 C C . ALA A 1 108 ? -0.650 -6.594 7.036 1.00 98.31 108 ALA A C 1
ATOM 777 O O . ALA A 1 108 ? -1.423 -6.455 7.986 1.00 98.31 108 ALA A O 1
ATOM 778 N N . LEU A 1 109 ? -1.083 -6.812 5.790 1.00 98.06 109 LEU A N 1
ATOM 779 C CA . LEU A 1 109 ? -2.498 -6.947 5.436 1.00 98.06 109 LEU A CA 1
ATOM 780 C C . LEU A 1 109 ? -3.140 -8.176 6.100 1.00 98.06 109 LEU A C 1
ATOM 782 O O . LEU A 1 109 ? -4.215 -8.063 6.692 1.00 98.06 109 LEU A O 1
ATOM 786 N N . ASP A 1 110 ? -2.458 -9.321 6.091 1.00 96.50 110 ASP A N 1
ATOM 787 C CA . ASP A 1 110 ? -2.907 -10.534 6.785 1.00 96.50 110 ASP A CA 1
ATOM 788 C C . ASP A 1 110 ? -2.961 -10.325 8.305 1.00 96.50 110 ASP A C 1
ATOM 790 O O . ASP A 1 110 ? -3.913 -10.730 8.981 1.00 96.50 110 ASP A O 1
ATOM 794 N N . GLY A 1 111 ? -1.971 -9.618 8.854 1.00 96.06 111 GLY A N 1
ATOM 795 C CA . GLY A 1 111 ? -1.942 -9.212 10.255 1.00 96.06 111 GLY A CA 1
ATOM 796 C C . GLY A 1 111 ? -3.133 -8.331 10.638 1.00 96.06 111 GLY A C 1
ATOM 797 O O . GLY A 1 111 ? -3.719 -8.532 11.705 1.00 96.06 111 GLY A O 1
ATOM 798 N N . LEU A 1 112 ? -3.530 -7.389 9.775 1.00 95.69 112 LEU A N 1
ATOM 799 C CA . LEU A 1 112 ? -4.750 -6.599 9.958 1.00 95.69 112 LEU A CA 1
ATOM 800 C C . LEU A 1 112 ? -5.993 -7.488 9.917 1.00 95.69 112 LEU A C 1
ATOM 802 O O . LEU A 1 112 ? -6.825 -7.402 10.822 1.00 95.69 112 LEU A O 1
ATOM 806 N N . ALA A 1 113 ? -6.095 -8.388 8.936 1.00 93.75 113 ALA A N 1
ATOM 807 C CA . ALA A 1 113 ? -7.226 -9.306 8.819 1.00 93.75 113 ALA A CA 1
ATOM 808 C C . ALA A 1 113 ? -7.407 -10.164 10.084 1.00 93.75 113 ALA A C 1
ATOM 810 O O . ALA A 1 113 ? -8.537 -10.400 10.503 1.00 93.75 113 ALA A O 1
ATOM 811 N N . GLY A 1 114 ? -6.320 -10.573 10.749 1.00 92.44 114 GLY A N 1
ATOM 812 C CA . GLY A 1 114 ? -6.372 -11.332 12.005 1.00 92.44 114 GLY A CA 1
ATOM 813 C C . GLY A 1 114 ? -6.780 -10.527 13.251 1.00 92.44 114 GLY A C 1
ATOM 814 O O . GLY A 1 114 ? -7.277 -11.114 14.225 1.00 92.44 114 GLY A O 1
ATOM 815 N N . LYS A 1 115 ? -6.587 -9.202 13.240 1.00 90.88 115 LYS A N 1
ATOM 816 C CA . LYS A 1 115 ? -6.791 -8.313 14.401 1.00 90.88 115 LYS A CA 1
ATOM 817 C C . LYS A 1 115 ? -8.138 -7.590 14.381 1.00 90.88 115 LYS A C 1
ATOM 819 O O . LYS A 1 115 ? -8.795 -7.540 15.421 1.00 90.88 115 LYS A O 1
ATOM 824 N N . VAL A 1 116 ? -8.538 -7.078 13.217 1.00 92.25 116 VAL A N 1
ATOM 825 C CA . VAL A 1 116 ? -9.695 -6.187 13.036 1.00 92.25 116 VAL A CA 1
ATOM 826 C C . VAL A 1 116 ? -11.010 -6.879 13.406 1.00 92.25 116 VAL A C 1
ATOM 828 O O . VAL A 1 116 ? -11.245 -8.048 13.087 1.00 92.25 116 VAL A O 1
ATOM 831 N N . LYS A 1 117 ? -11.894 -6.150 14.084 1.00 87.12 117 LYS A N 1
ATOM 832 C CA . LYS A 1 117 ? -13.217 -6.594 14.539 1.00 87.12 117 LYS A CA 1
ATOM 833 C C . LYS A 1 117 ? -14.323 -5.725 13.930 1.00 87.12 117 LYS A C 1
ATOM 835 O O . LYS A 1 117 ? -14.087 -4.779 13.184 1.00 87.12 117 LYS A O 1
ATOM 840 N N . ALA A 1 118 ? -15.579 -6.068 14.217 1.00 82.25 118 ALA A N 1
ATOM 841 C CA . ALA A 1 118 ? -16.692 -5.178 13.889 1.00 82.25 118 ALA A CA 1
ATOM 842 C C . ALA A 1 118 ? -16.600 -3.880 14.679 1.00 82.25 118 ALA A C 1
ATOM 844 O O . ALA A 1 118 ? -16.310 -3.904 15.868 1.00 82.25 118 ALA A O 1
ATOM 845 N N . GLY A 1 119 ? -16.924 -2.774 14.013 1.00 84.00 119 GLY A N 1
ATOM 846 C CA . GLY A 1 119 ? -16.880 -1.438 14.603 1.00 84.00 119 GLY A CA 1
ATOM 847 C C . GLY A 1 119 ? -15.507 -0.770 14.525 1.00 84.00 119 GLY A C 1
ATOM 848 O O . GLY A 1 119 ? -15.440 0.448 14.681 1.00 84.00 119 GLY A O 1
ATOM 849 N N . ASP A 1 120 ? -14.447 -1.519 14.214 1.00 91.38 120 ASP A N 1
ATOM 850 C CA . ASP A 1 120 ? -13.115 -0.961 13.987 1.00 91.38 120 ASP A CA 1
ATOM 851 C C . ASP A 1 120 ? -13.053 -0.169 12.677 1.00 91.38 120 ASP A C 1
ATOM 853 O O . ASP A 1 120 ? -13.782 -0.436 11.713 1.00 91.38 120 ASP A O 1
ATOM 857 N N . PHE A 1 121 ? -12.140 0.797 12.640 1.00 92.25 121 PHE A N 1
ATOM 858 C CA . PHE A 1 121 ? -11.814 1.560 11.441 1.00 92.25 121 PHE A CA 1
ATOM 859 C C . PHE A 1 121 ? -10.432 1.154 10.939 1.00 92.25 121 PHE A C 1
ATOM 861 O O . PHE A 1 121 ? -9.504 1.016 11.730 1.00 92.25 121 PHE A O 1
ATOM 868 N N . VAL A 1 122 ? -10.282 0.988 9.626 1.00 95.38 122 VAL A N 1
ATOM 869 C CA . VAL A 1 122 ? -8.996 0.661 9.004 1.00 95.38 122 VAL A CA 1
ATOM 870 C C . VAL A 1 122 ? -8.689 1.701 7.937 1.00 95.38 122 VAL A C 1
ATOM 872 O O . VAL A 1 122 ? -9.478 1.887 7.012 1.00 95.38 122 VAL A O 1
ATOM 875 N N . TYR A 1 123 ? -7.542 2.360 8.065 1.00 97.31 123 TYR A N 1
ATOM 876 C CA . TYR A 1 123 ? -7.004 3.289 7.081 1.00 97.31 123 TYR A CA 1
ATOM 877 C C . TYR A 1 123 ? -5.814 2.653 6.361 1.00 97.31 123 TYR A C 1
ATOM 879 O O . TYR A 1 123 ? -4.890 2.154 6.997 1.00 97.31 123 TYR A O 1
ATOM 887 N N . LEU A 1 124 ? -5.824 2.662 5.032 1.00 98.12 124 LEU A N 1
ATOM 888 C CA . LEU A 1 124 ? -4.741 2.116 4.221 1.00 98.12 124 LEU A CA 1
ATOM 889 C C . LEU A 1 124 ? -4.239 3.207 3.281 1.00 98.12 124 LEU A C 1
ATOM 891 O O . LEU A 1 124 ? -5.039 3.833 2.588 1.00 98.12 124 LEU A O 1
ATOM 895 N N . GLN A 1 125 ? -2.927 3.408 3.244 1.00 98.12 125 GLN A N 1
ATOM 896 C CA . GLN A 1 125 ? -2.271 4.319 2.314 1.00 98.12 125 GLN A CA 1
ATOM 897 C C . GLN A 1 125 ? -1.171 3.569 1.578 1.00 98.12 125 GLN A C 1
ATOM 899 O O . GLN A 1 125 ? -0.340 2.916 2.202 1.00 98.12 125 GLN A O 1
ATOM 904 N N . PHE A 1 126 ? -1.143 3.720 0.259 1.00 98.31 126 PHE A N 1
ATOM 905 C CA . PHE A 1 126 ? -0.066 3.240 -0.594 1.00 98.31 126 PHE A CA 1
ATOM 906 C C . PHE A 1 126 ? 0.476 4.435 -1.374 1.00 98.31 126 PHE A C 1
ATOM 908 O O . PHE A 1 126 ? -0.265 5.064 -2.125 1.00 98.31 126 PHE A O 1
ATOM 915 N N . SER A 1 127 ? 1.750 4.762 -1.170 1.00 98.44 127 SER A N 1
ATOM 916 C CA . SER A 1 127 ? 2.482 5.764 -1.942 1.00 98.44 127 SER A CA 1
ATOM 917 C C . SER A 1 127 ? 3.703 5.106 -2.580 1.00 98.44 127 SER A C 1
ATOM 919 O O . SER A 1 127 ? 4.508 4.459 -1.910 1.00 98.44 127 SER A O 1
ATOM 921 N N . GLY A 1 128 ? 3.812 5.204 -3.900 1.00 98.12 128 GLY A N 1
ATOM 922 C CA . GLY A 1 128 ? 4.779 4.466 -4.706 1.00 98.12 128 GLY A CA 1
ATOM 923 C C . GLY A 1 128 ? 4.338 4.408 -6.165 1.00 98.12 128 GLY A C 1
ATOM 924 O O . GLY A 1 128 ? 3.377 5.072 -6.556 1.00 98.12 128 GLY A O 1
ATOM 925 N N . HIS A 1 129 ? 5.032 3.612 -6.976 1.00 98.06 129 HIS A N 1
ATOM 926 C CA . HIS A 1 129 ? 4.652 3.404 -8.370 1.00 98.06 129 HIS A CA 1
ATOM 927 C C . HIS A 1 129 ? 3.472 2.446 -8.490 1.00 98.06 129 HIS A C 1
ATOM 929 O O . HIS A 1 129 ? 3.407 1.415 -7.819 1.00 98.06 129 HIS A O 1
ATOM 935 N N . GLY A 1 130 ? 2.584 2.772 -9.424 1.00 95.31 130 GLY A N 1
ATOM 936 C CA . GLY A 1 130 ? 1.601 1.855 -9.979 1.00 95.31 130 GLY A CA 1
ATOM 937 C C . GLY A 1 130 ? 1.751 1.791 -11.495 1.00 95.31 130 GLY A C 1
ATOM 938 O O . GLY A 1 130 ? 2.228 2.739 -12.123 1.00 95.31 130 GLY A O 1
ATOM 939 N N . THR A 1 131 ? 1.388 0.665 -12.094 1.00 95.00 131 THR A N 1
ATOM 940 C CA . THR A 1 131 ? 1.384 0.496 -13.551 1.00 95.00 131 THR A CA 1
ATOM 941 C C . THR A 1 131 ? 0.359 -0.559 -13.958 1.00 95.00 131 THR A C 1
ATOM 943 O O . THR A 1 131 ? -0.419 -1.017 -13.125 1.00 95.00 131 THR A O 1
ATOM 946 N N . GLN A 1 132 ? 0.346 -0.926 -15.235 1.00 95.06 132 GLN A N 1
ATOM 947 C CA . GLN A 1 132 ? -0.493 -1.985 -15.774 1.00 95.06 132 GLN A CA 1
ATOM 948 C C . GLN A 1 132 ? 0.377 -3.066 -16.419 1.00 95.06 132 GLN A C 1
ATOM 950 O O . GLN A 1 132 ? 1.414 -2.778 -17.025 1.00 95.06 132 GLN A O 1
ATOM 955 N N . GLN A 1 133 ? -0.064 -4.312 -16.307 1.00 94.00 133 GLN A N 1
ATOM 956 C CA . GLN A 1 133 ? 0.509 -5.467 -16.999 1.00 94.00 133 GLN A CA 1
ATOM 957 C C . GLN A 1 133 ? -0.606 -6.224 -17.735 1.00 94.00 133 GLN A C 1
ATOM 959 O O . GLN A 1 133 ? -1.768 -6.039 -17.395 1.00 94.00 133 GLN A O 1
ATOM 964 N N . PRO A 1 134 ? -0.308 -7.080 -18.728 1.00 92.81 134 PRO A N 1
ATOM 965 C CA . PRO A 1 134 ? -1.313 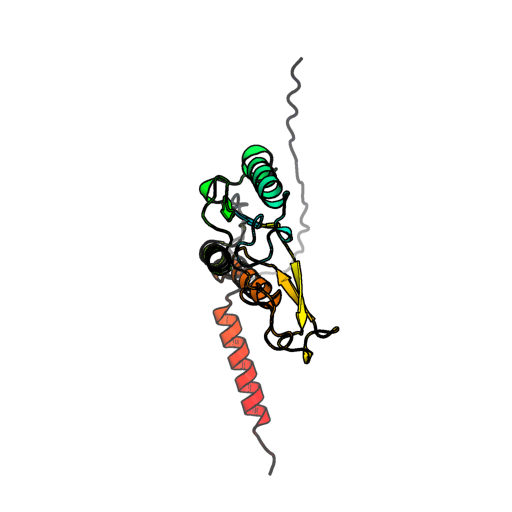-7.962 -19.308 1.00 92.81 134 PRO A CA 1
ATOM 966 C C . PRO A 1 134 ? -2.004 -8.792 -18.230 1.00 92.81 134 PRO A C 1
ATOM 968 O O . PRO A 1 134 ? -1.330 -9.330 -17.347 1.00 92.81 134 PRO A O 1
ATOM 971 N N . ALA A 1 135 ? -3.328 -8.883 -18.322 1.00 91.06 135 ALA A N 1
ATOM 972 C CA . ALA A 1 135 ? -4.137 -9.577 -17.340 1.00 91.06 135 ALA A CA 1
ATOM 973 C C . ALA A 1 135 ? -3.772 -11.060 -17.252 1.00 91.06 135 ALA A C 1
ATOM 975 O O . ALA A 1 135 ? -3.614 -11.737 -18.273 1.00 91.06 135 ALA A O 1
ATOM 976 N N . ILE A 1 136 ? -3.691 -11.577 -16.024 1.00 84.31 136 ILE A N 1
ATOM 977 C CA . ILE A 1 136 ? -3.543 -13.021 -15.784 1.00 84.31 136 ILE A CA 1
ATOM 978 C C . ILE A 1 136 ? -4.765 -13.777 -16.321 1.00 84.31 136 ILE A C 1
ATOM 980 O O . ILE A 1 136 ? -4.621 -14.844 -16.918 1.00 84.31 136 ILE A O 1
ATOM 984 N N . ASP A 1 137 ? -5.958 -13.211 -16.129 1.00 85.56 137 ASP A N 1
ATOM 985 C CA . ASP A 1 137 ? -7.205 -13.693 -16.718 1.00 85.56 137 ASP A CA 1
ATOM 986 C C . ASP A 1 137 ? -7.861 -12.562 -17.527 1.00 85.56 137 ASP A C 1
ATOM 988 O O . ASP A 1 137 ? -8.618 -11.759 -16.982 1.00 85.56 137 ASP A O 1
ATOM 992 N N . PRO A 1 138 ? -7.590 -12.482 -18.841 1.00 85.31 138 PRO A N 1
ATOM 993 C CA . PRO A 1 138 ? -8.168 -11.450 -19.695 1.00 85.31 138 PRO A CA 1
ATOM 994 C C . PRO A 1 138 ? -9.692 -11.530 -19.826 1.00 85.31 138 PRO A C 1
ATOM 996 O O . PRO A 1 138 ? -10.302 -10.583 -20.306 1.00 85.31 138 PRO A O 1
ATOM 999 N N . SER A 1 139 ? -10.331 -12.646 -19.449 1.00 87.75 139 SER A N 1
ATOM 1000 C CA . SER A 1 139 ? -11.785 -12.798 -19.596 1.00 87.75 139 SER A CA 1
ATOM 1001 C C . SER A 1 139 ? -12.582 -11.976 -18.581 1.00 87.75 139 SER A C 1
ATOM 1003 O O . SER A 1 139 ? -13.753 -11.674 -18.819 1.00 87.75 139 SER A O 1
ATOM 1005 N N . ILE A 1 140 ? -11.943 -11.603 -17.471 1.00 85.12 140 ILE A N 1
ATOM 1006 C CA . ILE A 1 140 ? -12.532 -10.791 -16.404 1.00 85.12 140 ILE A CA 1
ATOM 1007 C C . ILE A 1 140 ? -12.052 -9.334 -16.432 1.00 85.12 140 ILE A C 1
ATOM 1009 O O . ILE A 1 140 ? -12.562 -8.536 -15.650 1.00 85.12 140 ILE A O 1
ATOM 1013 N N . GLU A 1 141 ? -11.135 -8.989 -17.344 1.00 88.69 141 GLU A N 1
ATOM 1014 C CA . GLU A 1 141 ? -10.593 -7.639 -17.515 1.00 88.69 141 GLU A CA 1
ATOM 1015 C C . GLU A 1 141 ? -11.089 -6.992 -18.816 1.00 88.69 141 GLU A C 1
ATOM 1017 O O . GLU A 1 141 ? -10.708 -7.438 -19.901 1.00 88.69 141 GLU A O 1
ATOM 1022 N N . PRO A 1 142 ? -11.924 -5.934 -18.755 1.00 84.75 142 PRO A N 1
ATOM 1023 C CA . PRO A 1 142 ? -12.523 -5.324 -19.945 1.00 84.75 142 PRO A CA 1
ATOM 1024 C C . PRO A 1 142 ? -11.517 -4.815 -20.986 1.00 84.75 142 PRO A C 1
ATOM 1026 O O . PRO A 1 142 ? -11.823 -4.816 -22.179 1.00 84.75 142 PRO A O 1
ATOM 1029 N N . ASP A 1 143 ? -10.340 -4.365 -20.548 1.00 88.56 143 ASP A N 1
ATOM 1030 C CA . ASP A 1 143 ? -9.240 -3.899 -21.399 1.00 88.56 143 ASP A CA 1
ATOM 1031 C C . ASP A 1 143 ? -8.088 -4.919 -21.511 1.00 88.56 143 ASP A C 1
ATOM 1033 O O . ASP A 1 143 ? -7.115 -4.687 -22.234 1.00 88.56 143 ASP A O 1
ATOM 1037 N N . GLY A 1 144 ? -8.219 -6.070 -20.842 1.00 90.38 144 GLY A N 1
ATOM 1038 C CA . GLY A 1 144 ? -7.220 -7.130 -20.807 1.00 90.38 144 GLY A CA 1
ATOM 1039 C C . GLY A 1 144 ? -5.967 -6.796 -19.993 1.00 90.38 144 GLY A C 1
ATOM 1040 O O . GLY A 1 144 ? -4.929 -7.424 -20.231 1.00 90.38 144 GLY A O 1
ATOM 1041 N N . LEU A 1 145 ? -6.026 -5.830 -19.070 1.00 92.69 145 LEU A N 1
ATOM 1042 C CA . LEU A 1 145 ? -4.898 -5.416 -18.235 1.00 92.69 145 LEU A CA 1
ATOM 1043 C C . LEU A 1 145 ? -5.197 -5.589 -16.739 1.00 92.69 145 LEU A C 1
ATOM 1045 O O . LEU A 1 145 ? -6.311 -5.394 -16.285 1.00 92.69 145 LEU A O 1
ATOM 1049 N N . ASP A 1 146 ? -4.165 -5.937 -15.974 1.00 93.81 146 ASP A N 1
ATOM 1050 C CA . ASP A 1 146 ? -4.173 -5.894 -14.513 1.00 93.81 146 ASP A CA 1
ATOM 1051 C C . ASP A 1 146 ? -3.488 -4.605 -14.039 1.00 93.81 146 ASP A C 1
ATOM 1053 O O . ASP A 1 146 ? -2.330 -4.352 -14.407 1.00 93.81 146 ASP A O 1
ATOM 1057 N N . GLU A 1 147 ? -4.127 -3.831 -13.157 1.00 95.88 147 GLU A N 1
ATOM 1058 C CA . GLU A 1 147 ? -3.420 -2.810 -12.381 1.00 95.88 147 GLU A CA 1
ATOM 1059 C C . GLU A 1 147 ? -2.519 -3.452 -11.332 1.00 95.88 147 GLU A C 1
ATOM 1061 O O . GLU A 1 147 ? -2.883 -4.402 -10.631 1.00 95.88 147 GLU A O 1
ATOM 1066 N N . VAL A 1 148 ? -1.331 -2.876 -11.174 1.00 97.00 148 VAL A N 1
ATOM 1067 C CA . VAL A 1 148 ? -0.378 -3.321 -10.169 1.00 97.00 148 VAL A CA 1
ATOM 1068 C C . VAL A 1 148 ? 0.209 -2.162 -9.383 1.00 97.00 148 VAL A C 1
ATOM 1070 O O . VAL A 1 148 ? 0.507 -1.098 -9.925 1.00 97.00 148 VAL A O 1
ATOM 1073 N N . PHE A 1 149 ? 0.438 -2.405 -8.098 1.00 98.31 149 PHE A N 1
ATOM 1074 C CA . PHE A 1 149 ? 1.317 -1.601 -7.256 1.00 98.31 149 PHE A CA 1
ATOM 1075 C C . PHE A 1 149 ? 2.712 -2.232 -7.236 1.00 98.31 149 PHE A C 1
ATOM 1077 O O . PHE A 1 149 ? 2.830 -3.460 -7.273 1.00 98.31 149 PHE A O 1
ATOM 1084 N N . LEU A 1 150 ? 3.768 -1.416 -7.170 1.00 98.44 150 LEU A N 1
ATOM 1085 C CA . LEU A 1 150 ? 5.156 -1.882 -7.181 1.00 98.44 150 LEU A CA 1
ATOM 1086 C C . LEU A 1 150 ? 5.796 -1.767 -5.784 1.00 98.44 150 LEU A C 1
ATOM 1088 O O . LEU A 1 150 ? 6.163 -0.669 -5.366 1.00 98.44 150 LEU A O 1
ATOM 1092 N N . PRO A 1 151 ? 5.977 -2.883 -5.054 1.00 98.62 151 PRO A N 1
ATOM 1093 C CA . PRO A 1 151 ? 6.801 -2.936 -3.845 1.00 98.62 151 PRO A CA 1
ATOM 1094 C C . PRO A 1 151 ? 8.285 -2.641 -4.118 1.00 98.62 151 PRO A C 1
ATOM 1096 O O . PRO A 1 151 ? 8.735 -2.713 -5.266 1.00 98.62 151 PRO A O 1
ATOM 1099 N N . SER A 1 152 ? 9.082 -2.367 -3.079 1.00 98.50 152 SER A N 1
ATOM 1100 C CA . SER A 1 152 ? 10.507 -2.020 -3.259 1.00 98.50 152 SER A CA 1
ATOM 1101 C C . SER A 1 152 ? 11.336 -3.141 -3.898 1.00 98.50 152 SER A C 1
ATOM 1103 O O . SER A 1 152 ? 12.296 -2.872 -4.617 1.00 98.50 152 SER A O 1
ATOM 1105 N N . ASP A 1 153 ? 10.946 -4.401 -3.703 1.00 98.44 153 ASP A N 1
ATOM 1106 C CA . ASP A 1 153 ? 11.592 -5.586 -4.274 1.00 98.44 153 ASP A CA 1
ATOM 1107 C C . ASP A 1 153 ? 11.054 -5.987 -5.662 1.00 98.44 153 ASP A C 1
ATOM 1109 O O . ASP A 1 153 ? 11.386 -7.069 -6.162 1.00 98.44 153 ASP A O 1
ATOM 1113 N N . THR A 1 154 ? 10.276 -5.112 -6.313 1.00 98.12 154 THR A N 1
ATOM 1114 C CA . THR A 1 154 ? 9.821 -5.286 -7.703 1.00 98.12 154 THR A CA 1
ATOM 1115 C C . THR A 1 154 ? 11.007 -5.470 -8.643 1.00 98.12 154 THR A C 1
ATOM 1117 O O . THR A 1 154 ? 11.928 -4.655 -8.666 1.00 98.12 154 THR A O 1
ATOM 1120 N N . GLY A 1 155 ? 10.980 -6.532 -9.448 1.00 96.62 155 GLY A N 1
ATOM 1121 C CA . GLY A 1 155 ? 12.025 -6.822 -10.426 1.00 96.62 155 GLY A CA 1
ATOM 1122 C C . GLY A 1 155 ? 11.777 -6.178 -11.790 1.00 96.62 155 GLY A C 1
ATOM 1123 O O . GLY A 1 155 ? 10.659 -5.803 -12.139 1.00 96.62 155 GLY A O 1
ATOM 1124 N N . MET A 1 156 ? 12.832 -6.098 -12.603 1.00 93.81 156 MET A N 1
ATOM 1125 C CA . MET A 1 156 ? 12.731 -5.626 -13.985 1.00 93.81 156 MET A CA 1
ATOM 1126 C C . MET A 1 156 ? 11.773 -6.484 -14.812 1.00 93.81 156 MET A C 1
ATOM 1128 O O . MET A 1 156 ? 11.901 -7.710 -14.866 1.00 93.81 156 MET A O 1
ATOM 1132 N N . TRP A 1 157 ? 10.858 -5.825 -15.523 1.00 92.50 157 TRP A N 1
ATOM 1133 C CA . TRP A 1 157 ? 9.929 -6.493 -16.424 1.00 92.50 157 TRP A CA 1
ATOM 1134 C C . TRP A 1 157 ? 10.630 -6.887 -17.730 1.00 92.50 157 TRP A C 1
ATOM 1136 O O . TRP A 1 157 ? 10.866 -6.054 -18.603 1.00 92.50 157 TRP A O 1
ATOM 1146 N N . GLN A 1 158 ? 11.016 -8.159 -17.828 1.00 89.19 158 GLN A N 1
ATOM 1147 C CA . GLN A 1 158 ? 11.784 -8.690 -18.962 1.00 89.19 158 GLN A CA 1
ATOM 1148 C C . GLN A 1 158 ? 10.901 -9.362 -20.020 1.00 89.19 158 GLN A C 1
ATOM 1150 O O . GLN A 1 158 ? 11.187 -9.266 -21.210 1.00 89.19 158 GLN A O 1
ATOM 1155 N N . ASP A 1 159 ? 9.824 -10.023 -19.595 1.00 88.19 159 ASP A N 1
ATOM 1156 C CA . ASP A 1 159 ? 8.918 -10.770 -20.465 1.00 88.19 159 ASP A CA 1
A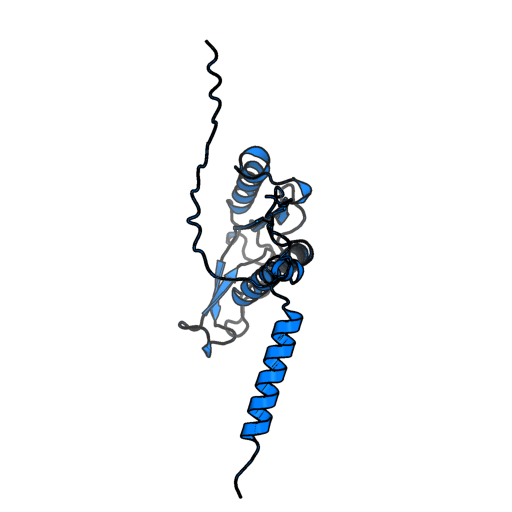TOM 1157 C C . ASP A 1 159 ? 7.480 -10.303 -20.227 1.00 88.19 159 ASP A C 1
ATOM 1159 O O . ASP A 1 159 ? 6.906 -10.518 -19.155 1.00 88.19 159 ASP A O 1
ATOM 1163 N N . ARG A 1 160 ? 6.886 -9.666 -21.243 1.00 83.75 160 ARG A N 1
ATOM 1164 C CA . ARG A 1 160 ? 5.515 -9.146 -21.163 1.00 83.75 160 ARG A CA 1
ATOM 1165 C C . ARG A 1 160 ? 4.471 -10.236 -20.943 1.00 83.75 160 ARG A C 1
ATOM 1167 O O . ARG A 1 160 ? 3.412 -9.926 -20.416 1.00 83.75 160 ARG A O 1
ATOM 1174 N N . SER A 1 161 ? 4.776 -11.488 -21.281 1.00 83.06 161 SER A N 1
ATOM 1175 C CA . SER A 1 161 ? 3.870 -12.617 -21.060 1.00 83.06 161 SER A CA 1
ATOM 1176 C C . SER A 1 161 ? 3.877 -13.151 -19.622 1.00 83.06 161 SER A C 1
ATOM 1178 O O . SER A 1 161 ? 2.982 -13.907 -19.262 1.00 83.06 161 SER A O 1
ATOM 1180 N N . LYS A 1 162 ? 4.863 -12.775 -18.789 1.00 81.94 162 LYS A N 1
ATOM 1181 C CA . LYS A 1 162 ? 5.077 -13.364 -17.450 1.00 81.94 162 LYS A CA 1
ATOM 1182 C C . LYS A 1 162 ? 4.783 -12.425 -16.276 1.00 81.94 162 LYS A C 1
ATOM 1184 O O . LYS A 1 162 ? 5.150 -12.741 -15.146 1.00 81.94 162 LYS A O 1
ATOM 1189 N N . GLY A 1 163 ? 4.106 -11.304 -16.532 1.00 89.88 163 GLY A N 1
ATOM 1190 C CA . GLY A 1 163 ? 3.823 -10.277 -15.525 1.00 89.88 163 GLY A CA 1
ATOM 1191 C C . GLY A 1 163 ? 5.086 -9.594 -14.985 1.00 89.88 163 GLY A C 1
ATOM 1192 O O . GLY A 1 163 ? 6.221 -9.954 -15.313 1.00 89.88 163 GLY A O 1
ATOM 1193 N N . ILE A 1 164 ? 4.894 -8.566 -14.167 1.00 95.38 164 ILE A N 1
ATOM 1194 C CA . ILE A 1 164 ? 5.973 -7.824 -13.519 1.00 95.38 164 ILE A CA 1
ATOM 1195 C C . ILE A 1 164 ? 6.416 -8.601 -12.267 1.00 95.38 164 ILE A C 1
ATOM 1197 O O . ILE A 1 164 ? 5.596 -8.857 -11.379 1.00 95.38 164 ILE A O 1
ATOM 1201 N N . PRO A 1 165 ? 7.704 -8.979 -12.146 1.00 96.00 165 PRO A N 1
ATOM 1202 C CA . PRO A 1 165 ? 8.177 -9.741 -10.995 1.00 96.00 165 PRO A CA 1
ATOM 1203 C C . PRO A 1 165 ? 7.955 -8.993 -9.675 1.00 96.00 165 PRO A C 1
ATOM 1205 O O . PRO A 1 165 ? 8.353 -7.838 -9.543 1.00 96.00 165 PRO A O 1
ATOM 1208 N N . ASN A 1 166 ? 7.378 -9.677 -8.683 1.00 96.62 166 ASN A N 1
ATOM 1209 C CA . ASN A 1 166 ? 7.062 -9.141 -7.349 1.00 96.62 166 ASN A CA 1
ATOM 1210 C C . ASN A 1 166 ? 6.118 -7.926 -7.315 1.00 96.62 166 ASN A C 1
ATOM 1212 O O . ASN A 1 166 ? 5.998 -7.295 -6.266 1.00 96.62 166 ASN A O 1
ATOM 1216 N N . ALA A 1 167 ? 5.396 -7.629 -8.394 1.00 96.94 167 ALA A N 1
ATOM 1217 C CA . ALA A 1 167 ? 4.315 -6.656 -8.331 1.00 96.94 167 ALA A CA 1
ATOM 1218 C C . ALA A 1 167 ? 3.123 -7.197 -7.514 1.00 96.94 167 ALA A C 1
ATOM 1220 O O . ALA A 1 167 ? 2.899 -8.409 -7.438 1.00 96.94 167 ALA A O 1
ATOM 1221 N N . LEU A 1 168 ? 2.366 -6.294 -6.889 1.00 96.94 168 LEU A N 1
ATOM 1222 C CA . LEU A 1 168 ? 1.097 -6.605 -6.231 1.00 96.94 168 LEU A CA 1
ATOM 1223 C C . LEU A 1 168 ? -0.045 -6.302 -7.191 1.00 96.94 168 LEU A C 1
ATOM 1225 O O . LEU A 1 168 ? -0.288 -5.139 -7.505 1.00 96.94 168 LEU A O 1
ATOM 1229 N N . VAL A 1 169 ? -0.739 -7.347 -7.631 1.00 95.81 169 VAL A N 1
ATOM 1230 C CA . VAL A 1 169 ? -1.884 -7.230 -8.539 1.00 95.81 169 VAL A CA 1
ATOM 1231 C C . VAL A 1 169 ? -3.121 -6.762 -7.775 1.00 95.81 169 VAL A C 1
ATOM 1233 O O . VAL A 1 169 ? -3.333 -7.156 -6.626 1.00 95.81 169 VAL A O 1
ATOM 1236 N N . ASP A 1 170 ? -3.956 -5.943 -8.411 1.00 93.00 170 ASP A N 1
ATOM 1237 C CA . ASP A 1 170 ? -5.209 -5.422 -7.856 1.00 93.00 170 ASP A CA 1
ATOM 1238 C C . ASP A 1 170 ? -6.091 -6.522 -7.234 1.00 93.00 170 ASP A C 1
ATOM 1240 O O . ASP A 1 170 ? -6.643 -6.339 -6.149 1.00 93.00 170 ASP A O 1
ATOM 1244 N N . LYS A 1 171 ? -6.153 -7.703 -7.862 1.00 93.69 171 LYS A N 1
ATOM 1245 C CA . LYS A 1 171 ? -6.907 -8.878 -7.390 1.00 93.69 171 LYS A CA 1
ATOM 1246 C C . LYS A 1 171 ? -6.381 -9.403 -6.068 1.00 93.69 171 LYS A C 1
ATOM 1248 O O . LYS A 1 171 ? -7.164 -9.697 -5.173 1.00 93.69 171 LYS A O 1
ATOM 1253 N N . GLU A 1 172 ? -5.062 -9.467 -5.927 1.00 94.88 172 GLU A N 1
ATOM 1254 C CA . GLU A 1 172 ? -4.417 -9.879 -4.681 1.00 94.88 172 GLU A CA 1
ATOM 1255 C C . GLU A 1 172 ? -4.713 -8.867 -3.568 1.00 94.88 172 GLU A C 1
ATOM 1257 O O . GLU A 1 172 ? -5.093 -9.251 -2.461 1.00 94.88 172 GLU A O 1
ATOM 1262 N N . ILE A 1 173 ? -4.617 -7.566 -3.869 1.00 95.31 173 ILE A N 1
ATOM 1263 C CA . ILE A 1 173 ? -4.982 -6.509 -2.917 1.00 95.31 173 ILE A CA 1
ATOM 1264 C C . ILE A 1 173 ? -6.457 -6.649 -2.529 1.00 95.31 173 ILE A C 1
ATOM 1266 O O . ILE A 1 173 ? -6.779 -6.654 -1.341 1.00 95.31 173 ILE A O 1
ATOM 1270 N N . ARG A 1 174 ? -7.354 -6.812 -3.506 1.00 93.62 174 ARG A N 1
ATOM 1271 C CA . ARG A 1 174 ? -8.789 -7.014 -3.286 1.00 93.62 174 ARG A CA 1
ATOM 1272 C C . ARG A 1 174 ? -9.052 -8.188 -2.350 1.00 93.62 174 ARG A C 1
ATOM 1274 O O . ARG A 1 174 ? -9.846 -8.025 -1.429 1.00 93.62 174 ARG A O 1
ATOM 1281 N N . ASP A 1 175 ? -8.382 -9.319 -2.536 1.00 95.25 175 ASP A N 1
ATOM 1282 C CA . ASP A 1 175 ? -8.570 -10.504 -1.698 1.00 95.25 175 ASP A CA 1
ATOM 1283 C C . ASP A 1 175 ? -8.131 -10.249 -0.246 1.00 95.25 175 ASP A C 1
ATOM 1285 O O . ASP A 1 175 ? -8.859 -10.586 0.692 1.00 95.25 175 ASP A O 1
ATOM 1289 N N . HIS A 1 176 ? -7.006 -9.558 -0.032 1.00 95.38 176 HIS A N 1
ATOM 1290 C CA . HIS A 1 176 ? -6.592 -9.131 1.308 1.00 95.38 176 HIS A CA 1
ATOM 1291 C C . HIS A 1 176 ? -7.589 -8.145 1.942 1.00 95.38 176 HIS A C 1
ATOM 1293 O O . HIS A 1 176 ? -7.942 -8.273 3.118 1.00 95.38 176 HIS A O 1
ATOM 1299 N N . LEU A 1 177 ? -8.098 -7.176 1.174 1.00 93.94 177 LEU A N 1
ATOM 1300 C CA . LEU A 1 177 ? -9.127 -6.246 1.652 1.00 93.94 177 LEU A CA 1
ATOM 1301 C C . LEU A 1 177 ? -10.424 -6.976 1.998 1.00 93.94 177 LEU A C 1
ATOM 1303 O O . LEU A 1 177 ? -11.073 -6.649 2.995 1.00 93.94 177 LEU A O 1
ATOM 1307 N N . GLN A 1 178 ? -10.795 -7.969 1.195 1.00 91.38 178 GLN A N 1
ATOM 1308 C CA . GLN A 1 178 ? -11.957 -8.801 1.445 1.00 91.38 178 GLN A CA 1
ATOM 1309 C C . GLN A 1 178 ? -11.767 -9.609 2.730 1.00 91.38 178 GLN A C 1
ATOM 1311 O O . GLN A 1 178 ? -12.672 -9.626 3.555 1.00 91.38 178 GLN A O 1
ATOM 1316 N N . ALA A 1 179 ? -10.582 -10.169 2.985 1.00 90.44 179 ALA A N 1
ATOM 1317 C CA . ALA A 1 179 ? -10.280 -10.868 4.237 1.00 90.44 179 ALA A CA 1
ATOM 1318 C C . ALA A 1 179 ? -10.393 -9.957 5.476 1.00 90.44 179 ALA A C 1
ATOM 1320 O O . ALA A 1 179 ? -10.940 -10.371 6.503 1.00 90.44 179 ALA A O 1
ATOM 1321 N N . ILE A 1 180 ? -9.943 -8.700 5.379 1.00 90.75 180 ILE A N 1
ATOM 1322 C CA . ILE A 1 180 ? -10.136 -7.692 6.437 1.00 90.75 180 ILE A CA 1
ATOM 1323 C C . ILE A 1 180 ? -11.634 -7.402 6.637 1.00 90.75 180 ILE A C 1
ATOM 1325 O O . ILE A 1 180 ? -12.107 -7.285 7.771 1.00 90.75 180 ILE A O 1
ATOM 1329 N N . ARG A 1 181 ? -12.403 -7.302 5.545 1.00 85.00 181 ARG A N 1
ATOM 1330 C CA . ARG A 1 181 ? -13.837 -6.975 5.579 1.00 85.00 181 ARG A CA 1
ATOM 1331 C C . ARG A 1 181 ? -14.705 -8.117 6.108 1.00 85.00 181 ARG A C 1
ATOM 1333 O O . ARG A 1 181 ? -15.560 -7.849 6.957 1.00 85.00 181 ARG A O 1
ATOM 1340 N N . ASP A 1 182 ? -14.470 -9.336 5.633 1.00 77.75 182 ASP A N 1
ATOM 1341 C CA . ASP A 1 182 ? -15.263 -10.550 5.872 1.00 77.75 182 ASP A CA 1
ATOM 1342 C C . ASP A 1 182 ? -14.912 -11.268 7.166 1.00 77.75 182 ASP A C 1
ATOM 1344 O O . ASP A 1 182 ? -15.430 -12.359 7.432 1.00 77.75 182 ASP A O 1
ATOM 1348 N N . ASN A 1 183 ? -14.049 -10.673 7.992 1.00 68.94 183 ASN A N 1
ATOM 1349 C CA . ASN A 1 183 ? -13.638 -11.268 9.248 1.00 68.94 183 ASN A CA 1
ATOM 1350 C C . ASN A 1 183 ? -14.879 -11.785 10.018 1.00 68.94 183 ASN A C 1
ATOM 1352 O O . ASN A 1 183 ? -15.754 -10.998 10.393 1.00 68.94 183 ASN A O 1
ATOM 1356 N N . PRO A 1 184 ? -14.990 -13.100 10.293 1.00 59.31 184 PRO A N 1
ATOM 1357 C CA . PRO A 1 184 ? -16.166 -13.680 10.937 1.00 59.31 184 PRO A CA 1
ATOM 1358 C C . PRO A 1 184 ? -16.465 -13.095 12.322 1.00 59.31 184 PRO A C 1
ATOM 1360 O O . PRO A 1 184 ? -17.589 -13.209 12.804 1.00 59.31 184 PRO A O 1
ATOM 1363 N N . ARG A 1 185 ? -15.481 -12.488 13.003 1.00 58.12 185 ARG A N 1
ATOM 1364 C CA . ARG A 1 185 ? -15.706 -11.714 14.237 1.00 58.12 185 ARG A CA 1
ATOM 1365 C C . ARG A 1 185 ? -16.501 -10.437 13.951 1.00 58.12 185 ARG A C 1
ATOM 1367 O O . ARG A 1 185 ? -17.392 -10.108 14.726 1.00 58.12 185 ARG A O 1
ATOM 1374 N N . ARG A 1 186 ? -16.233 -9.776 12.822 1.00 60.25 186 ARG A N 1
ATOM 1375 C CA . ARG A 1 186 ? -16.989 -8.620 12.334 1.00 60.25 186 ARG A CA 1
ATOM 1376 C C . ARG A 1 186 ? -18.387 -9.007 11.865 1.00 60.25 186 ARG A C 1
ATOM 1378 O O . ARG A 1 186 ? -19.368 -8.445 12.338 1.00 60.25 186 ARG A O 1
ATOM 1385 N N . MET A 1 187 ? -18.490 -10.024 11.016 1.00 60.81 187 MET A N 1
ATOM 1386 C CA . MET A 1 187 ? -19.784 -10.469 10.492 1.00 60.81 187 MET A CA 1
ATOM 1387 C C . MET A 1 187 ? -20.711 -10.995 11.599 1.00 60.81 187 MET A C 1
ATOM 1389 O O . MET A 1 187 ? -21.890 -10.651 11.608 1.00 60.81 187 MET A O 1
ATOM 1393 N N . ARG A 1 188 ? -20.185 -11.719 12.604 1.00 59.09 188 ARG A N 1
ATOM 1394 C CA . ARG A 1 188 ? -20.992 -12.181 13.752 1.00 59.09 188 ARG A CA 1
ATOM 1395 C C . ARG A 1 188 ? -21.550 -11.046 14.604 1.00 59.09 188 ARG A C 1
ATOM 1397 O O . ARG A 1 188 ? -22.678 -11.163 15.063 1.00 59.09 188 ARG A O 1
ATOM 1404 N N . ALA A 1 189 ? -20.809 -9.956 14.802 1.00 55.72 189 ALA A N 1
ATOM 1405 C CA . ALA A 1 189 ? -21.324 -8.816 15.565 1.00 55.72 189 ALA A CA 1
ATOM 1406 C C . ALA A 1 189 ? -22.428 -8.048 14.812 1.00 55.72 189 ALA A C 1
ATOM 1408 O O . ALA A 1 189 ? -23.250 -7.391 15.439 1.00 55.72 189 ALA A O 1
ATOM 1409 N N . LEU A 1 190 ? -22.479 -8.171 13.480 1.00 56.53 190 LEU A N 1
ATOM 1410 C CA . LEU A 1 190 ? -23.578 -7.686 12.637 1.00 56.53 190 LEU A CA 1
ATOM 1411 C C . LEU A 1 190 ? -24.753 -8.685 12.550 1.00 56.53 190 LEU A C 1
ATOM 1413 O O . LEU A 1 190 ? -25.677 -8.470 11.772 1.00 56.53 190 LEU A O 1
ATOM 1417 N N . GLY A 1 191 ? -24.721 -9.788 13.308 1.00 60.47 191 GLY A N 1
ATOM 1418 C CA . GLY A 1 191 ? -25.739 -10.846 13.277 1.00 60.47 191 GLY A CA 1
ATOM 1419 C C . GLY A 1 191 ? -25.556 -11.885 12.162 1.00 60.47 191 GLY A C 1
ATOM 1420 O O . GLY A 1 191 ? -26.349 -12.819 12.056 1.00 60.47 191 GLY A O 1
ATOM 1421 N N . PHE A 1 192 ? -24.499 -11.784 11.350 1.00 58.72 192 PHE A N 1
ATOM 1422 C CA . PHE A 1 192 ? -24.225 -12.709 10.250 1.00 58.72 192 PHE A CA 1
ATOM 1423 C C . PHE A 1 192 ? -23.240 -13.814 10.657 1.00 58.72 192 PHE A C 1
ATOM 1425 O O . PHE A 1 192 ? -22.037 -13.606 10.826 1.00 58.72 192 PHE A O 1
ATOM 1432 N N . HIS A 1 193 ? -23.729 -15.053 10.738 1.00 68.62 193 HIS A N 1
ATOM 1433 C CA . HIS A 1 193 ? -22.875 -16.233 10.884 1.00 68.62 193 HIS A CA 1
ATOM 1434 C C . HIS A 1 193 ? -22.408 -16.740 9.513 1.00 68.62 193 HIS A C 1
ATOM 1436 O O . HIS A 1 193 ? -23.110 -17.515 8.866 1.00 68.62 193 HIS A O 1
ATOM 1442 N N . VAL A 1 194 ? -21.206 -16.342 9.083 1.00 65.38 194 VAL A N 1
ATOM 1443 C CA . VAL A 1 194 ? -20.624 -16.710 7.770 1.00 65.38 194 VAL A CA 1
ATOM 1444 C C . VAL A 1 194 ? -20.560 -18.229 7.563 1.00 65.38 194 VAL A C 1
ATOM 1446 O O . VAL A 1 194 ? -20.901 -18.728 6.495 1.00 65.38 194 VAL A O 1
ATOM 1449 N N . ALA A 1 195 ? -20.185 -18.987 8.600 1.00 68.19 195 ALA A N 1
ATOM 1450 C CA . ALA A 1 195 ? -20.156 -20.450 8.540 1.00 68.19 195 ALA A CA 1
ATOM 1451 C C . ALA A 1 195 ? -21.558 -21.049 8.332 1.00 68.19 195 ALA A C 1
ATOM 1453 O O . ALA A 1 195 ? -21.726 -21.930 7.495 1.00 68.19 195 ALA A O 1
ATOM 1454 N N . ALA A 1 196 ? -22.568 -20.526 9.036 1.00 69.12 196 ALA A N 1
ATOM 1455 C CA . ALA A 1 196 ? -23.952 -20.968 8.877 1.00 69.12 196 ALA A CA 1
ATOM 1456 C C . ALA A 1 196 ? -24.495 -20.627 7.481 1.00 69.12 196 ALA A C 1
ATOM 1458 O O . ALA A 1 196 ? -25.135 -21.467 6.861 1.00 69.12 196 ALA A O 1
ATOM 1459 N N . HIS A 1 197 ? -24.169 -19.444 6.949 1.00 67.69 197 HIS A N 1
ATOM 1460 C CA . HIS A 1 197 ? -24.557 -19.052 5.591 1.00 67.69 197 HIS A CA 1
ATOM 1461 C C . HIS A 1 197 ? -23.893 -19.932 4.527 1.00 67.69 197 HIS A C 1
ATOM 1463 O O . HIS A 1 197 ? -24.568 -20.352 3.594 1.00 67.69 197 HIS A O 1
ATOM 1469 N N . ARG A 1 198 ? -22.605 -20.279 4.677 1.00 75.69 198 ARG A N 1
ATOM 1470 C CA . ARG A 1 198 ? -21.930 -21.217 3.761 1.00 75.69 198 ARG A CA 1
ATOM 1471 C C . ARG A 1 198 ? -22.556 -22.607 3.812 1.00 75.69 198 ARG A C 1
ATOM 1473 O O . ARG A 1 198 ? -22.806 -23.186 2.763 1.00 75.69 198 ARG A O 1
ATOM 1480 N N . VAL A 1 199 ? -22.840 -23.132 5.006 1.00 77.81 199 VAL A N 1
ATOM 1481 C CA . VAL A 1 199 ? -23.508 -24.437 5.155 1.00 77.81 199 VAL A CA 1
ATOM 1482 C C . VAL A 1 199 ? -24.907 -24.406 4.540 1.00 77.81 199 VAL A C 1
ATOM 1484 O O . VAL A 1 199 ? -25.248 -25.313 3.790 1.00 77.81 199 VAL A O 1
ATOM 1487 N N . ALA A 1 200 ? -25.689 -23.352 4.785 1.00 81.38 200 ALA A N 1
ATOM 1488 C CA . ALA A 1 200 ? -27.011 -23.190 4.185 1.00 81.38 200 ALA A CA 1
ATOM 1489 C C . ALA A 1 200 ? -26.938 -23.096 2.652 1.00 81.38 200 ALA A C 1
ATOM 1491 O O . ALA A 1 200 ? -27.705 -23.765 1.965 1.00 81.38 200 ALA A O 1
ATOM 1492 N N . ALA A 1 201 ? -25.982 -22.338 2.107 1.00 79.81 201 ALA A N 1
ATOM 1493 C CA . ALA A 1 201 ? -25.773 -22.226 0.666 1.00 79.81 201 ALA A CA 1
ATOM 1494 C C . ALA A 1 201 ? -25.398 -23.575 0.031 1.00 79.81 201 ALA A C 1
ATOM 1496 O O . ALA A 1 201 ? -25.972 -23.952 -0.990 1.00 79.81 201 ALA A O 1
ATOM 1497 N N . TYR A 1 202 ? -24.491 -24.337 0.653 1.00 83.00 202 TYR A N 1
ATOM 1498 C CA . TYR A 1 202 ? -24.150 -25.682 0.182 1.00 83.00 202 TYR A CA 1
ATOM 1499 C C . TYR A 1 202 ? -25.321 -26.662 0.308 1.00 83.00 202 TYR A C 1
ATOM 1501 O O . TYR A 1 202 ? -25.522 -27.468 -0.596 1.00 83.00 202 TYR A O 1
ATOM 1509 N N . ALA A 1 203 ? -26.124 -26.576 1.371 1.00 82.88 203 ALA A N 1
ATOM 1510 C CA . ALA A 1 203 ? -27.314 -27.407 1.535 1.00 82.88 203 ALA A CA 1
ATOM 1511 C C . ALA A 1 203 ? -28.368 -27.112 0.454 1.00 82.88 203 ALA A C 1
ATOM 1513 O O . ALA A 1 203 ? -28.877 -28.039 -0.169 1.00 82.88 203 ALA A O 1
ATOM 1514 N N . ILE A 1 204 ? -28.650 -25.835 0.176 1.00 84.25 204 ILE A N 1
ATOM 1515 C CA . ILE A 1 204 ? -29.589 -25.421 -0.879 1.00 84.25 204 ILE A CA 1
ATOM 1516 C C . ILE A 1 204 ? -29.079 -25.863 -2.256 1.00 84.25 204 ILE A C 1
ATOM 1518 O O . ILE A 1 204 ? -29.839 -26.438 -3.033 1.00 84.25 204 ILE A O 1
ATOM 1522 N N . SER A 1 205 ? -27.790 -25.656 -2.542 1.00 81.19 205 SER A N 1
ATOM 1523 C CA . SER A 1 205 ? -27.169 -26.110 -3.792 1.00 81.19 205 SER A CA 1
ATOM 1524 C C . SER A 1 205 ? -27.249 -27.633 -3.949 1.00 81.19 205 SER A C 1
ATOM 1526 O O . SER A 1 205 ? -27.645 -28.126 -5.003 1.00 81.19 205 SER A O 1
ATOM 1528 N N . GLY A 1 206 ? -26.979 -28.388 -2.878 1.00 78.31 206 GLY A N 1
ATOM 1529 C CA . GLY A 1 206 ? -27.119 -29.845 -2.856 1.00 78.31 206 GLY A CA 1
ATOM 1530 C C . GLY A 1 206 ? -28.554 -30.324 -3.100 1.00 78.31 206 GLY A C 1
ATOM 1531 O O . GLY A 1 206 ? -28.751 -31.295 -3.825 1.00 78.31 206 GLY A O 1
ATOM 1532 N N . VAL A 1 207 ? -29.563 -29.628 -2.563 1.00 79.94 207 VAL A N 1
ATOM 1533 C CA . VAL A 1 207 ? -30.982 -29.928 -2.830 1.00 79.94 207 VAL A CA 1
ATOM 1534 C C . VAL A 1 207 ? -31.335 -29.672 -4.295 1.00 79.94 207 VAL A C 1
ATOM 1536 O O . VAL A 1 207 ? -31.966 -30.518 -4.922 1.00 79.94 207 VAL A O 1
ATOM 1539 N N . ILE A 1 208 ? -30.902 -28.544 -4.864 1.00 76.19 208 ILE A N 1
ATOM 1540 C CA . ILE A 1 208 ? -31.144 -28.221 -6.280 1.00 76.19 208 ILE A CA 1
ATOM 1541 C C . ILE A 1 208 ? -30.460 -29.250 -7.190 1.00 76.19 208 ILE A C 1
ATOM 1543 O O . ILE A 1 208 ? -31.091 -29.760 -8.113 1.00 76.19 208 ILE A O 1
ATOM 1547 N N . ALA A 1 209 ? -29.206 -29.607 -6.904 1.00 75.81 209 ALA A N 1
ATOM 1548 C CA . ALA A 1 209 ? -28.477 -30.633 -7.649 1.00 75.81 209 ALA A CA 1
ATOM 1549 C C . ALA A 1 209 ? -29.140 -32.018 -7.529 1.00 75.81 209 ALA A C 1
ATOM 1551 O O . ALA A 1 209 ? -29.229 -32.747 -8.515 1.00 75.81 209 ALA A O 1
ATOM 1552 N N . GLY A 1 210 ? -29.654 -32.366 -6.345 1.00 72.25 210 GLY A N 1
ATOM 1553 C CA . GLY A 1 210 ? -30.366 -33.622 -6.107 1.00 72.25 210 GLY A CA 1
ATOM 1554 C C . GLY A 1 210 ? -31.721 -33.707 -6.815 1.00 72.25 210 GLY A C 1
ATOM 1555 O O . GLY A 1 210 ? -32.075 -34.767 -7.322 1.00 72.25 210 GLY A O 1
ATOM 1556 N N . LEU A 1 211 ? -32.464 -32.600 -6.898 1.00 70.88 211 LEU A N 1
ATOM 1557 C CA . LEU A 1 211 ? -33.751 -32.540 -7.603 1.00 70.88 211 LEU A CA 1
ATOM 1558 C C . LEU A 1 211 ? -33.582 -32.441 -9.127 1.00 70.88 211 LEU A C 1
ATOM 1560 O O . LEU A 1 211 ? -34.380 -33.013 -9.864 1.00 70.88 211 LEU A O 1
ATOM 1564 N N . GLY A 1 212 ? -32.534 -31.765 -9.606 1.00 57.44 212 GLY A N 1
ATOM 1565 C CA . GLY A 1 212 ? -32.209 -31.677 -11.034 1.00 57.44 212 GLY A CA 1
ATOM 1566 C C . GLY A 1 212 ? -31.615 -32.961 -11.628 1.00 57.44 212 GLY A C 1
ATOM 1567 O O . GLY A 1 212 ? -31.630 -33.129 -12.843 1.00 57.44 212 GLY A O 1
ATOM 1568 N N . GLY A 1 213 ? -31.113 -33.875 -10.789 1.00 53.62 213 GLY A N 1
ATOM 1569 C CA . GLY A 1 213 ? -30.546 -35.165 -11.200 1.00 53.62 213 GLY A CA 1
ATOM 1570 C C . GLY A 1 213 ? -31.567 -36.272 -11.492 1.00 53.62 213 GLY A C 1
ATOM 1571 O O . GLY A 1 213 ? -31.168 -37.366 -11.889 1.00 53.62 213 GLY A O 1
ATOM 1572 N N . VAL A 1 214 ? -32.871 -36.025 -11.318 1.00 54.00 214 VAL A N 1
ATOM 1573 C CA . VAL A 1 214 ? -33.919 -36.982 -11.707 1.00 54.00 214 VAL A CA 1
ATOM 1574 C C . VAL A 1 214 ? -34.175 -36.835 -13.209 1.00 54.00 214 VAL A C 1
ATOM 1576 O O . VAL A 1 214 ? -35.072 -36.111 -13.637 1.00 54.00 214 VAL A O 1
ATOM 1579 N N . LEU A 1 215 ? -33.354 -37.509 -14.023 1.00 50.31 215 LEU A N 1
ATOM 1580 C CA . LEU A 1 215 ? -33.671 -37.738 -15.432 1.00 50.31 215 LEU A CA 1
ATOM 1581 C C . LEU A 1 215 ? -34.972 -38.552 -15.508 1.00 50.31 215 LEU A C 1
ATOM 1583 O O . LEU A 1 215 ? -35.023 -39.699 -15.064 1.00 50.31 215 LEU A O 1
ATOM 1587 N N . LEU A 1 216 ? -36.007 -37.948 -16.091 1.00 43.25 216 LEU A N 1
ATOM 1588 C CA . LEU A 1 216 ? -37.103 -38.682 -16.717 1.00 43.25 216 LEU A CA 1
ATOM 1589 C C . LEU A 1 216 ? -36.495 -39.583 -17.803 1.00 43.25 216 LEU A C 1
ATOM 1591 O O . LEU A 1 216 ? -35.927 -39.078 -18.772 1.00 43.25 216 LEU A O 1
ATOM 1595 N N . VAL A 1 217 ? -36.573 -40.897 -17.581 1.00 51.62 217 VAL A N 1
ATOM 1596 C CA . VAL A 1 217 ? -36.414 -41.934 -18.613 1.00 51.62 217 VAL A CA 1
ATOM 1597 C C . VAL A 1 217 ? -37.663 -41.955 -19.483 1.00 51.62 217 VAL A C 1
ATOM 1599 O O . VAL A 1 217 ? -38.767 -41.825 -18.905 1.00 51.62 217 VAL A O 1
#

Radius of gyration: 25.57 Å; chains: 1; bounding box: 73×78×51 Å

pLDDT: mean 80.87, std 21.75, range [30.3, 98.88]